Protein AF-A0AAN9VM14-F1 (afdb_monomer_lite)

Structure (mmCIF, N/CA/C/O backbone):
data_AF-A0AAN9VM14-F1
#
_entry.id   AF-A0AAN9VM14-F1
#
loop_
_atom_site.group_PDB
_atom_site.id
_atom_site.type_symbol
_atom_site.label_atom_id
_atom_site.label_alt_id
_atom_site.label_comp_id
_atom_site.label_asym_id
_atom_site.label_entity_id
_atom_site.label_seq_id
_atom_site.pdbx_PDB_ins_code
_atom_site.Cartn_x
_atom_site.Cartn_y
_atom_site.Cartn_z
_atom_site.occupancy
_atom_site.B_iso_or_equiv
_atom_site.auth_seq_id
_atom_site.auth_comp_id
_atom_site.auth_asym_id
_atom_site.auth_atom_id
_atom_site.pdbx_PDB_model_num
ATOM 1 N N . MET A 1 1 ? 1.020 39.398 3.234 1.00 42.22 1 MET A N 1
ATOM 2 C CA . MET A 1 1 ? 0.967 38.668 4.518 1.00 42.22 1 MET A CA 1
ATOM 3 C C . MET A 1 1 ? 0.083 37.438 4.324 1.00 42.22 1 MET A C 1
ATOM 5 O O . MET A 1 1 ? -1.131 37.557 4.380 1.00 42.22 1 MET A O 1
ATOM 9 N N . VAL A 1 2 ? 0.670 36.294 3.960 1.00 46.62 2 VAL A N 1
ATOM 10 C CA . VAL A 1 2 ? -0.053 35.024 3.758 1.00 46.62 2 VAL A CA 1
ATOM 11 C C . VAL A 1 2 ? 0.147 34.205 5.026 1.00 46.62 2 VAL A C 1
ATOM 13 O O . VAL A 1 2 ? 1.288 33.976 5.418 1.00 46.62 2 VAL A O 1
ATOM 16 N N . ARG A 1 3 ? -0.940 33.825 5.707 1.00 46.09 3 ARG A N 1
ATOM 17 C CA . ARG A 1 3 ? -0.868 32.966 6.896 1.00 46.09 3 ARG A CA 1
ATOM 18 C C . ARG A 1 3 ? -0.196 31.645 6.521 1.00 46.09 3 ARG A C 1
ATOM 20 O O . ARG A 1 3 ? -0.732 30.888 5.718 1.00 46.09 3 ARG A O 1
ATOM 27 N N . ALA A 1 4 ? 0.963 31.390 7.117 1.00 56.16 4 ALA A N 1
ATOM 28 C CA . ALA A 1 4 ? 1.766 30.188 6.932 1.00 56.16 4 ALA A CA 1
ATOM 29 C C . ALA A 1 4 ? 1.340 29.024 7.857 1.00 56.16 4 ALA A C 1
ATOM 31 O O . ALA A 1 4 ? 2.148 28.151 8.136 1.00 56.16 4 ALA A O 1
ATOM 32 N N . ASP A 1 5 ? 0.081 28.981 8.309 1.00 65.44 5 ASP A N 1
ATOM 33 C CA . ASP A 1 5 ? -0.443 27.937 9.215 1.00 65.44 5 ASP A CA 1
ATOM 34 C C . ASP A 1 5 ? -1.263 26.873 8.464 1.00 65.44 5 ASP A C 1
ATOM 36 O O . ASP A 1 5 ? -2.372 26.499 8.845 1.00 65.44 5 ASP A O 1
ATOM 40 N N . GLY A 1 6 ? -0.747 26.406 7.327 1.00 63.75 6 GLY A N 1
ATOM 41 C CA . GLY A 1 6 ? -1.307 25.250 6.626 1.00 63.75 6 GLY A CA 1
ATOM 42 C C . GLY A 1 6 ? -0.665 23.944 7.107 1.00 63.75 6 GLY A C 1
ATOM 43 O O . GLY A 1 6 ? 0.498 23.958 7.505 1.00 63.75 6 GLY A O 1
ATOM 44 N N . PRO A 1 7 ? -1.360 22.792 7.030 1.00 72.12 7 PRO A N 1
ATOM 45 C CA . PRO A 1 7 ? -0.724 21.507 7.299 1.00 72.12 7 PRO A CA 1
ATOM 46 C C . PRO A 1 7 ? 0.466 21.295 6.352 1.00 72.12 7 PRO A C 1
ATOM 48 O O . PRO A 1 7 ? 0.364 21.566 5.153 1.00 72.12 7 PRO A O 1
ATOM 51 N N . ALA A 1 8 ? 1.573 20.777 6.894 1.00 87.06 8 ALA A N 1
ATOM 52 C CA . ALA A 1 8 ? 2.818 20.539 6.159 1.00 87.06 8 ALA A CA 1
ATOM 53 C C . ALA A 1 8 ? 2.672 19.522 5.007 1.00 87.06 8 ALA A C 1
ATOM 55 O O . ALA A 1 8 ? 3.507 19.479 4.108 1.00 87.06 8 ALA A O 1
ATOM 56 N N . VAL A 1 9 ? 1.607 18.712 5.020 1.00 87.62 9 VAL A N 1
ATOM 57 C CA . VAL A 1 9 ? 1.299 17.699 4.003 1.00 87.62 9 VAL A CA 1
ATOM 58 C C . VAL A 1 9 ? -0.173 17.797 3.610 1.00 87.62 9 VAL A C 1
ATOM 60 O O . VAL A 1 9 ? -1.042 18.021 4.456 1.00 87.62 9 VAL A O 1
ATOM 63 N N . ARG A 1 10 ? -0.461 17.613 2.317 1.00 88.94 10 ARG A N 1
ATOM 64 C CA . ARG A 1 10 ? -1.818 17.586 1.755 1.00 88.94 10 ARG A CA 1
ATOM 65 C C . ARG A 1 10 ? -1.993 16.350 0.879 1.00 88.94 10 ARG A C 1
ATOM 67 O O . ARG A 1 10 ? -1.095 16.014 0.115 1.00 88.94 10 ARG A O 1
ATOM 74 N N . LEU A 1 11 ? -3.153 15.704 0.990 1.00 86.56 11 LEU A N 1
ATOM 75 C CA . LEU A 1 11 ? -3.572 14.664 0.052 1.00 86.56 11 LEU A CA 1
ATOM 76 C C . LEU A 1 11 ? -4.123 15.324 -1.213 1.00 86.56 11 LEU A C 1
ATOM 78 O O . LEU A 1 11 ? -4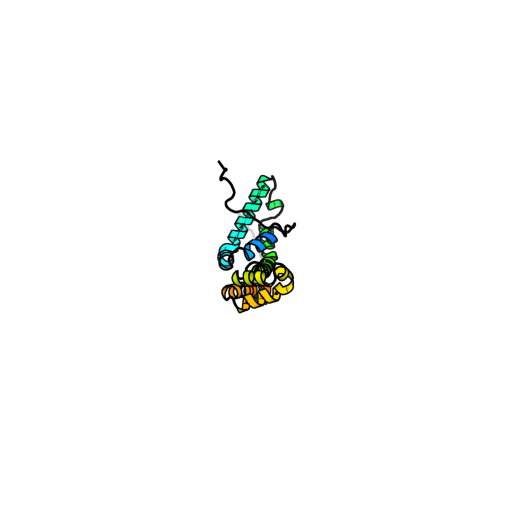.849 16.316 -1.131 1.00 86.56 11 LEU A O 1
ATOM 82 N N . LEU A 1 12 ? -3.755 14.772 -2.363 1.00 88.12 12 LEU A N 1
ATOM 83 C CA . LEU A 1 12 ? -4.180 15.209 -3.690 1.00 88.12 12 LEU A CA 1
ATOM 84 C C . LEU A 1 12 ? -4.791 14.014 -4.438 1.00 88.12 12 LEU A C 1
ATOM 86 O O . LEU A 1 12 ? -4.750 12.890 -3.944 1.00 88.12 12 LEU A O 1
ATOM 90 N N . ASP A 1 13 ? -5.334 14.266 -5.628 1.00 80.31 13 ASP A N 1
ATOM 91 C CA . ASP A 1 13 ? -5.837 13.239 -6.551 1.00 80.31 13 ASP A CA 1
ATOM 92 C C . ASP A 1 13 ? -6.978 12.363 -6.001 1.00 80.31 13 ASP A C 1
ATOM 94 O O . ASP A 1 13 ? -6.910 11.136 -5.958 1.00 80.31 13 ASP A O 1
ATOM 98 N N . PHE A 1 14 ? -8.107 13.006 -5.687 1.00 87.69 14 PHE A N 1
ATOM 99 C CA . PHE A 1 14 ? -9.379 12.365 -5.323 1.00 87.69 14 PHE A CA 1
ATOM 100 C C . PHE A 1 14 ? -10.122 11.794 -6.545 1.00 87.69 14 PHE A C 1
ATOM 102 O O . PHE A 1 14 ? -11.304 12.062 -6.745 1.00 87.69 14 PHE A O 1
ATOM 109 N N . GLN A 1 15 ? -9.435 11.028 -7.391 1.00 82.00 15 GLN A N 1
ATOM 110 C CA . GLN A 1 15 ? -10.026 10.425 -8.594 1.00 82.00 15 GLN A CA 1
ATOM 111 C C . GLN A 1 15 ? -10.739 9.089 -8.323 1.00 82.00 15 GLN A C 1
ATOM 113 O O . GLN A 1 15 ? -11.561 8.659 -9.125 1.00 82.00 15 GLN A O 1
ATOM 118 N N . THR A 1 16 ? -10.457 8.447 -7.184 1.00 83.56 16 THR A N 1
ATOM 119 C CA . THR A 1 16 ? -11.107 7.196 -6.750 1.00 83.56 16 THR A CA 1
ATOM 120 C C . THR A 1 16 ? -11.665 7.241 -5.314 1.00 83.56 16 THR A C 1
ATOM 122 O O . THR A 1 16 ? -11.470 6.277 -4.569 1.00 83.56 16 THR A O 1
ATOM 125 N N . PRO A 1 17 ? -12.328 8.327 -4.863 1.00 87.62 17 PRO A N 1
ATOM 126 C CA . PRO A 1 17 ? -12.953 8.353 -3.552 1.00 87.62 17 PRO A CA 1
ATOM 127 C C . PRO A 1 17 ? -14.137 7.390 -3.561 1.00 87.62 17 PRO A C 1
ATOM 129 O O . PRO A 1 17 ? -14.933 7.357 -4.500 1.00 87.62 17 PRO A O 1
ATOM 132 N N . ARG A 1 18 ? -14.255 6.598 -2.504 1.00 91.31 18 ARG A N 1
ATOM 133 C CA . ARG A 1 18 ? -15.379 5.688 -2.309 1.00 91.31 18 ARG A CA 1
ATOM 134 C C . ARG A 1 18 ? -15.609 5.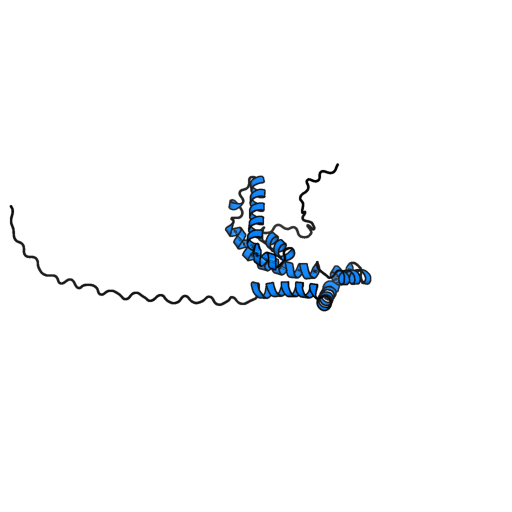467 -0.828 1.00 91.31 18 ARG A C 1
ATOM 136 O O . ARG A 1 18 ? -14.679 5.573 -0.037 1.00 91.31 18 ARG A O 1
ATOM 143 N N . TYR A 1 19 ? -16.835 5.114 -0.468 1.00 91.81 19 TYR A N 1
ATOM 144 C CA . TYR A 1 19 ? -17.097 4.561 0.852 1.00 91.81 19 TYR A CA 1
ATOM 145 C C . TYR A 1 19 ? -16.519 3.149 0.908 1.00 91.81 19 TYR A C 1
ATOM 147 O O . TYR A 1 19 ? -16.932 2.271 0.153 1.00 91.81 19 TYR A O 1
ATOM 155 N N . ALA A 1 20 ? -15.530 2.957 1.770 1.00 91.00 20 ALA A N 1
ATOM 156 C CA . ALA A 1 20 ? -14.869 1.684 1.999 1.00 91.00 20 ALA A CA 1
ATOM 157 C C . ALA A 1 20 ? -14.450 1.573 3.471 1.00 91.00 20 ALA A C 1
ATOM 159 O O . ALA A 1 20 ? -14.394 2.592 4.170 1.00 91.00 20 ALA A O 1
ATOM 160 N N . PRO A 1 21 ? -14.145 0.360 3.961 1.00 93.94 21 PRO A N 1
ATOM 161 C CA . PRO A 1 21 ? -13.578 0.201 5.291 1.00 93.94 21 PRO A CA 1
ATOM 162 C C . PRO A 1 21 ? -12.286 1.023 5.441 1.00 93.94 21 PRO A C 1
ATOM 164 O O . PRO A 1 21 ? -11.453 0.995 4.533 1.00 93.94 21 PRO A O 1
ATOM 167 N N . PRO A 1 22 ? -12.061 1.707 6.580 1.00 94.81 22 PRO A N 1
ATOM 168 C CA . PRO A 1 22 ? -10.853 2.513 6.803 1.00 94.81 22 PRO A CA 1
ATOM 169 C C . PRO A 1 22 ? -9.544 1.738 6.599 1.00 94.81 22 PRO A C 1
ATOM 171 O O . PRO A 1 22 ? -8.555 2.290 6.117 1.00 94.81 22 PRO A O 1
ATOM 174 N N . ALA A 1 23 ? -9.558 0.443 6.930 1.00 96.25 23 ALA A N 1
ATOM 175 C CA . ALA A 1 23 ? -8.446 -0.476 6.713 1.00 96.25 23 ALA A CA 1
ATOM 176 C C . ALA A 1 23 ? -8.043 -0.573 5.233 1.00 96.25 23 ALA A C 1
ATOM 178 O O . ALA A 1 23 ? -6.864 -0.605 4.903 1.00 96.25 23 ALA A O 1
ATOM 179 N N . GLN A 1 24 ? -9.009 -0.546 4.320 1.00 95.19 24 GLN A N 1
ATOM 180 C CA . GLN A 1 24 ? -8.729 -0.624 2.893 1.00 95.19 24 GLN A CA 1
ATOM 181 C C . GLN A 1 24 ? -7.902 0.575 2.408 1.00 95.19 24 GLN A C 1
ATOM 183 O O . GLN A 1 24 ? -6.942 0.411 1.654 1.00 95.19 24 GLN A O 1
ATOM 188 N N . ASP A 1 25 ? -8.262 1.781 2.851 1.00 93.19 25 ASP A N 1
ATOM 189 C CA . ASP A 1 25 ? -7.576 3.008 2.446 1.00 93.19 25 ASP A CA 1
ATOM 190 C C . ASP A 1 25 ? -6.193 3.121 3.087 1.00 93.19 25 ASP A C 1
ATOM 192 O O . ASP A 1 25 ? -5.239 3.516 2.413 1.00 93.19 25 ASP A O 1
ATOM 196 N N . VAL A 1 26 ? -6.055 2.754 4.368 1.00 95.12 26 VAL A N 1
ATOM 197 C CA . VAL A 1 26 ? -4.747 2.790 5.036 1.00 95.12 26 VAL A CA 1
ATOM 198 C C . VAL A 1 26 ? -3.801 1.739 4.460 1.00 95.12 26 VAL A C 1
ATOM 200 O O . VAL A 1 26 ? -2.653 2.076 4.190 1.00 95.12 26 VAL A O 1
ATOM 203 N N . GLU A 1 27 ? -4.259 0.513 4.182 1.00 95.62 27 GLU A N 1
ATOM 204 C CA . GLU A 1 27 ? -3.406 -0.517 3.574 1.00 95.62 27 GLU A CA 1
ATOM 205 C C . GLU A 1 27 ? -2.962 -0.117 2.168 1.00 95.62 27 GLU A C 1
ATOM 207 O O . GLU A 1 27 ? -1.792 -0.283 1.819 1.00 95.62 27 GLU A O 1
ATOM 212 N N . MET A 1 28 ? -3.864 0.467 1.375 1.00 92.31 28 MET A N 1
ATOM 213 C CA . MET A 1 28 ? -3.519 1.002 0.063 1.00 92.31 28 MET A CA 1
ATOM 214 C C . MET A 1 28 ? -2.478 2.120 0.184 1.00 92.31 28 MET A C 1
ATOM 216 O O . MET A 1 28 ? -1.427 2.021 -0.442 1.00 92.31 28 MET A O 1
ATOM 220 N N . LEU A 1 29 ? -2.718 3.131 1.030 1.00 91.88 29 LEU A N 1
ATOM 221 C CA . LEU A 1 29 ? -1.790 4.245 1.256 1.00 91.88 29 LEU A CA 1
ATOM 222 C C . LEU A 1 29 ? -0.406 3.751 1.684 1.00 91.88 29 LEU A C 1
ATOM 224 O O . LEU A 1 29 ? 0.612 4.186 1.143 1.00 91.88 29 LEU A O 1
ATOM 228 N N . LEU A 1 30 ? -0.368 2.858 2.669 1.00 94.06 30 LEU A N 1
ATOM 229 C CA . LEU A 1 30 ? 0.863 2.302 3.203 1.00 94.06 30 LEU A CA 1
ATOM 230 C C . LEU A 1 30 ? 1.627 1.552 2.112 1.00 94.06 30 LEU A C 1
ATOM 232 O O . LEU A 1 30 ? 2.786 1.873 1.866 1.00 94.06 30 LEU A O 1
ATOM 236 N N . CYS A 1 31 ? 0.981 0.637 1.392 1.00 92.44 31 CYS A N 1
ATOM 237 C CA . CYS A 1 31 ? 1.652 -0.166 0.371 1.00 92.44 31 CYS A CA 1
ATOM 238 C C . CYS A 1 31 ? 2.104 0.651 -0.854 1.00 92.44 31 CYS A C 1
ATOM 240 O O . CYS A 1 31 ? 3.102 0.296 -1.481 1.00 92.44 31 CYS A O 1
ATOM 242 N N . THR A 1 32 ? 1.408 1.737 -1.208 1.00 90.62 32 THR A N 1
ATOM 243 C CA . THR A 1 32 ? 1.750 2.557 -2.387 1.00 90.62 32 THR A CA 1
ATOM 244 C C . THR A 1 32 ? 2.744 3.677 -2.098 1.00 90.62 32 THR A C 1
ATOM 246 O O . THR A 1 32 ? 3.405 4.169 -3.011 1.00 90.62 32 THR A O 1
ATOM 249 N N . CYS A 1 33 ? 2.814 4.145 -0.850 1.00 87.88 33 CYS A N 1
ATOM 250 C CA . CYS A 1 33 ? 3.584 5.342 -0.503 1.00 87.88 33 CYS A CA 1
ATOM 251 C C . CYS A 1 33 ? 4.740 5.058 0.456 1.00 87.88 33 CYS A C 1
ATOM 253 O O . CYS A 1 33 ? 5.736 5.783 0.427 1.00 87.88 33 CYS A O 1
ATOM 255 N N . ALA A 1 34 ? 4.645 4.026 1.297 1.00 86.06 34 ALA A N 1
ATOM 256 C CA . ALA A 1 34 ? 5.744 3.633 2.167 1.00 86.06 34 ALA A CA 1
ATOM 257 C C . ALA A 1 34 ? 6.683 2.656 1.449 1.00 86.06 34 ALA A C 1
ATOM 259 O O . ALA A 1 34 ? 6.276 1.813 0.651 1.00 86.06 34 ALA A O 1
ATOM 260 N N . GLY A 1 35 ? 7.977 2.748 1.754 1.00 79.38 35 GLY A N 1
ATOM 261 C CA . GLY A 1 35 ? 8.918 1.716 1.337 1.00 79.38 35 GLY A CA 1
ATOM 262 C C . GLY A 1 35 ? 8.637 0.407 2.077 1.00 79.38 35 GLY A C 1
ATOM 263 O O . GLY A 1 35 ? 8.376 0.422 3.275 1.00 79.38 35 GLY A O 1
ATOM 264 N N . HIS A 1 36 ? 8.773 -0.729 1.394 1.00 82.06 36 HIS A N 1
ATOM 265 C CA . HIS A 1 36 ? 8.603 -2.063 1.992 1.00 82.06 36 HIS A CA 1
ATOM 266 C C . HIS A 1 36 ? 9.412 -2.274 3.279 1.00 82.06 36 HIS A C 1
ATOM 268 O O . HIS A 1 36 ? 8.900 -2.848 4.231 1.00 82.06 36 HIS A O 1
ATOM 274 N N . ALA A 1 37 ? 10.644 -1.753 3.340 1.00 85.50 37 ALA A N 1
ATOM 275 C CA . ALA A 1 37 ? 11.468 -1.805 4.550 1.00 85.50 37 ALA A CA 1
ATOM 276 C C . ALA A 1 37 ? 10.806 -1.076 5.733 1.00 85.50 37 ALA A C 1
ATOM 278 O O . ALA A 1 37 ? 10.752 -1.611 6.833 1.00 85.50 37 ALA A O 1
ATOM 279 N N . LEU A 1 38 ? 10.223 0.101 5.482 1.00 88.69 38 LEU A N 1
ATOM 280 C CA . LEU A 1 38 ? 9.498 0.860 6.499 1.00 88.69 38 LEU A CA 1
ATOM 281 C C . LEU A 1 38 ? 8.242 0.116 6.964 1.00 88.69 38 LEU A C 1
ATOM 283 O O . LEU A 1 38 ? 7.919 0.159 8.144 1.00 88.69 38 LEU A O 1
ATOM 287 N N .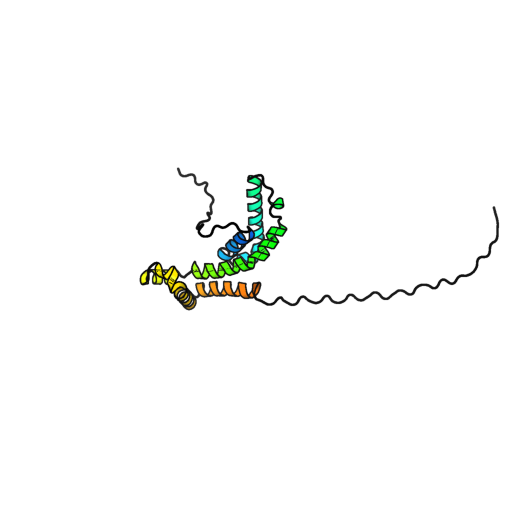 LEU A 1 39 ? 7.534 -0.572 6.064 1.00 90.44 39 LEU A N 1
ATOM 288 C CA . LEU A 1 39 ? 6.358 -1.363 6.438 1.00 90.44 39 LEU A CA 1
ATOM 289 C C . LEU A 1 39 ? 6.720 -2.608 7.243 1.00 90.44 39 LEU A C 1
ATOM 291 O O . LEU A 1 39 ? 5.988 -2.956 8.163 1.00 90.44 39 LEU A O 1
ATOM 295 N N . ALA A 1 40 ? 7.837 -3.257 6.919 1.00 89.56 40 ALA A N 1
ATOM 296 C CA . ALA A 1 40 ? 8.333 -4.394 7.684 1.00 89.56 40 ALA A CA 1
ATOM 297 C C . ALA A 1 40 ? 8.766 -3.983 9.099 1.00 89.56 40 ALA A C 1
ATOM 299 O O . ALA A 1 40 ? 8.519 -4.716 10.048 1.00 89.56 40 ALA A O 1
ATOM 300 N N . GLU A 1 41 ? 9.390 -2.812 9.239 1.00 94.62 41 GLU A N 1
ATOM 301 C CA . GLU A 1 41 ? 9.911 -2.330 10.520 1.00 94.62 41 GLU A CA 1
ATOM 302 C C . GLU A 1 41 ? 8.843 -1.634 11.378 1.00 94.62 41 GLU A C 1
ATOM 304 O O . GLU A 1 41 ? 8.821 -1.785 12.595 1.00 94.62 41 GLU A O 1
ATOM 309 N N . ARG A 1 42 ? 7.962 -0.843 10.755 1.00 95.94 42 ARG A N 1
ATOM 310 C CA . ARG A 1 42 ? 7.072 0.104 11.451 1.00 95.94 42 ARG A CA 1
ATOM 311 C C . ARG A 1 42 ? 5.618 0.037 10.998 1.00 95.94 42 ARG A C 1
ATOM 313 O O . ARG A 1 42 ? 4.842 0.941 11.303 1.00 95.94 42 ARG A O 1
ATOM 320 N N . GLY A 1 43 ? 5.225 -1.003 10.262 1.00 94.62 43 GLY A N 1
ATOM 321 C CA . GLY A 1 43 ? 3.869 -1.134 9.721 1.00 94.62 43 GLY A CA 1
ATOM 322 C C . GLY A 1 43 ? 2.784 -1.046 10.794 1.00 94.62 43 GLY A C 1
ATOM 323 O O . GLY A 1 43 ? 1.819 -0.299 10.631 1.00 94.62 43 GLY A O 1
ATOM 324 N N . ASP A 1 44 ? 2.969 -1.741 11.914 1.00 95.44 44 ASP A N 1
ATOM 325 C CA . ASP A 1 44 ? 1.998 -1.745 13.014 1.00 95.44 44 ASP A CA 1
ATOM 326 C C . ASP A 1 44 ? 1.900 -0.376 13.682 1.00 95.44 44 ASP A C 1
ATOM 328 O O . ASP A 1 44 ? 0.806 0.152 13.864 1.00 95.44 44 ASP A O 1
ATOM 332 N N . GLU A 1 45 ? 3.038 0.279 13.914 1.00 96.94 45 GLU A N 1
ATOM 333 C CA . GLU A 1 45 ? 3.064 1.634 14.459 1.00 96.94 45 GLU A CA 1
ATOM 334 C C . GLU A 1 45 ? 2.356 2.645 13.537 1.00 96.94 45 GLU A C 1
ATOM 336 O O . GLU A 1 45 ? 1.660 3.554 13.996 1.00 96.94 45 GLU A O 1
ATOM 341 N N . LEU A 1 46 ? 2.506 2.508 12.218 1.00 96.69 46 LEU A N 1
ATOM 342 C CA . LEU A 1 46 ? 1.824 3.375 11.256 1.00 96.69 46 LEU A CA 1
ATOM 343 C C . LEU A 1 46 ? 0.303 3.160 11.277 1.00 96.69 46 LEU A C 1
ATOM 345 O O . LEU A 1 46 ? -0.450 4.140 11.258 1.00 96.69 46 LEU A O 1
ATOM 349 N N . ARG A 1 47 ? -0.157 1.908 11.383 1.00 97.19 47 ARG A N 1
ATOM 350 C CA . ARG A 1 47 ? -1.582 1.574 11.564 1.00 97.19 47 ARG A CA 1
ATOM 351 C C . ARG A 1 47 ? -2.115 2.101 12.894 1.00 97.19 47 ARG A C 1
ATOM 353 O O . ARG A 1 47 ? -3.226 2.630 12.940 1.00 97.19 47 ARG A O 1
ATOM 360 N N . ASP A 1 48 ? -1.311 2.046 13.951 1.00 96.88 48 ASP A N 1
ATOM 361 C CA . ASP A 1 48 ? -1.653 2.594 15.264 1.00 96.88 48 ASP A CA 1
ATOM 362 C C . ASP A 1 48 ? -1.869 4.096 15.216 1.00 96.88 48 ASP A C 1
ATOM 364 O O . ASP A 1 48 ? -2.886 4.601 15.699 1.00 96.88 48 ASP A O 1
ATOM 368 N N . ARG A 1 49 ? -0.941 4.812 14.578 1.00 96.69 49 ARG A N 1
ATOM 369 C CA . ARG A 1 49 ? -1.034 6.261 14.380 1.00 96.69 49 ARG A CA 1
ATOM 370 C C . ARG A 1 49 ? -2.252 6.639 13.539 1.00 96.69 49 ARG A C 1
ATOM 372 O O . ARG A 1 49 ? -2.920 7.631 13.849 1.00 96.69 49 ARG A O 1
ATOM 379 N N . TYR A 1 50 ? -2.573 5.852 12.509 1.00 96.56 50 TYR A N 1
ATOM 380 C CA . TYR A 1 50 ? -3.790 6.046 11.719 1.00 96.56 50 TYR A CA 1
ATOM 381 C C . TYR A 1 50 ? -5.042 5.897 12.590 1.00 96.56 50 TYR A C 1
ATOM 383 O O . TYR A 1 50 ? -5.869 6.810 12.639 1.00 96.56 50 TYR A O 1
ATOM 391 N N . TYR A 1 51 ? -5.159 4.795 13.335 1.00 97.62 51 TYR A N 1
ATOM 392 C CA . TYR A 1 51 ? -6.319 4.546 14.188 1.00 97.62 51 TYR A CA 1
ATOM 393 C C . TYR A 1 51 ? -6.455 5.601 15.293 1.00 97.62 51 TYR A C 1
ATOM 395 O O . TYR A 1 51 ? -7.548 6.106 15.530 1.00 97.62 51 TYR A O 1
ATOM 403 N N . ALA A 1 52 ? -5.352 6.019 15.920 1.00 97.56 52 ALA A N 1
ATOM 404 C CA . ALA A 1 52 ? -5.356 7.115 16.888 1.00 97.56 52 ALA A CA 1
ATOM 405 C C . ALA A 1 52 ? -5.870 8.432 16.275 1.00 97.56 52 ALA A C 1
ATOM 407 O O . ALA A 1 52 ? -6.671 9.136 16.893 1.00 97.56 52 ALA A O 1
ATOM 408 N N . SER A 1 53 ? -5.475 8.735 15.036 1.00 96.25 53 SER A N 1
ATOM 409 C CA . SER A 1 53 ? -5.954 9.917 14.309 1.00 96.25 53 SER A CA 1
ATOM 410 C C . SER A 1 53 ? -7.443 9.824 13.966 1.00 96.25 53 SER A C 1
ATOM 412 O O . SER A 1 53 ? -8.165 10.816 14.084 1.00 96.25 53 SER A O 1
ATOM 414 N N . LEU A 1 54 ? -7.922 8.638 13.574 1.00 95.75 54 LEU A N 1
ATOM 415 C CA . LEU A 1 54 ? -9.342 8.375 13.334 1.00 95.75 54 LEU A CA 1
ATOM 416 C C . LEU A 1 54 ? -10.159 8.586 14.615 1.00 95.75 54 LEU A C 1
ATOM 418 O O . LEU A 1 54 ? -11.157 9.306 14.587 1.00 95.75 54 LEU A O 1
ATOM 422 N N . ARG A 1 55 ? -9.698 8.037 15.747 1.00 97.25 55 ARG A N 1
ATOM 423 C CA . ARG A 1 55 ? -10.325 8.241 17.062 1.00 97.25 55 ARG A CA 1
ATOM 424 C C . ARG A 1 55 ? -10.436 9.719 17.408 1.00 97.25 55 ARG A C 1
ATOM 426 O O . ARG A 1 55 ? -11.521 10.178 17.736 1.00 97.25 55 ARG A O 1
ATOM 433 N N . ALA A 1 56 ? -9.341 10.469 17.290 1.00 96.69 56 ALA A N 1
ATOM 434 C CA . ALA A 1 56 ? -9.327 11.894 17.606 1.00 96.69 56 ALA A CA 1
ATOM 435 C C . ALA A 1 56 ? -10.328 12.691 16.747 1.00 96.69 56 ALA A C 1
ATOM 437 O O . ALA A 1 56 ? -11.048 13.542 17.268 1.00 96.69 56 ALA A O 1
ATOM 438 N N . ARG A 1 57 ? -10.419 12.383 15.445 1.00 95.50 57 ARG A N 1
ATOM 439 C CA . ARG A 1 57 ? -11.376 13.024 14.528 1.00 95.50 57 ARG A CA 1
ATOM 440 C C . ARG A 1 57 ? -12.827 12.698 14.873 1.00 95.50 57 ARG A C 1
ATOM 442 O O . ARG A 1 57 ? -13.655 13.602 14.868 1.00 95.50 57 ARG A O 1
ATOM 449 N N . LEU A 1 58 ? -13.127 11.438 15.187 1.00 95.94 58 LEU A N 1
ATOM 450 C CA . LEU A 1 58 ? -14.473 11.013 15.581 1.00 95.94 58 LEU A CA 1
ATOM 451 C C . LEU A 1 58 ? -14.887 11.638 16.918 1.00 95.94 58 LEU A C 1
ATOM 453 O O . LEU A 1 58 ? -15.983 12.187 17.012 1.00 95.94 58 LEU A O 1
ATOM 457 N N . SER A 1 59 ? -13.988 11.666 17.905 1.00 96.00 59 SER A N 1
ATOM 458 C CA . SER A 1 59 ? -14.236 12.322 19.193 1.00 96.00 59 SER A CA 1
ATOM 459 C C . SER A 1 59 ? -14.517 13.817 19.038 1.00 96.00 59 SER A C 1
ATOM 461 O O . SER A 1 59 ? -15.424 14.334 19.684 1.00 96.00 59 SER A O 1
ATOM 463 N N . GLY A 1 60 ? -13.799 14.509 18.145 1.00 95.50 60 GLY A N 1
ATOM 464 C CA . GLY A 1 60 ? -14.066 15.916 17.823 1.00 95.50 60 GLY A CA 1
ATOM 465 C C . GLY A 1 60 ? -15.454 16.164 17.216 1.00 95.50 60 GLY A C 1
ATOM 466 O O . GLY A 1 60 ? -15.971 17.271 17.315 1.00 95.50 60 GLY A O 1
ATOM 467 N N . ALA A 1 61 ? -16.074 15.132 16.638 1.00 95.56 61 ALA A N 1
ATOM 468 C CA . ALA A 1 61 ? -17.448 15.147 16.137 1.00 95.56 61 ALA A CA 1
ATOM 469 C C . ALA A 1 61 ? -18.474 14.588 17.148 1.00 95.56 61 ALA A C 1
ATOM 471 O O . ALA A 1 61 ? -19.628 14.370 16.789 1.00 95.56 61 ALA A O 1
ATOM 472 N N . GLY A 1 62 ? -18.070 14.321 18.397 1.00 96.62 62 GLY A N 1
ATOM 473 C CA . GLY A 1 62 ? -18.936 13.747 19.434 1.00 96.62 62 GLY A CA 1
ATOM 474 C C . GLY A 1 62 ? -19.191 12.241 19.295 1.00 96.62 62 GLY A C 1
ATOM 475 O O . GLY A 1 62 ? -20.069 11.705 19.967 1.00 96.62 62 GLY A O 1
ATOM 476 N N . LEU A 1 63 ? -18.437 11.540 18.443 1.00 97.19 63 LEU A N 1
ATOM 477 C CA . LEU A 1 63 ? -18.576 10.103 18.203 1.00 97.19 63 LEU A CA 1
ATOM 478 C C . LEU A 1 63 ? -17.517 9.305 18.969 1.00 97.19 63 LEU A C 1
ATOM 480 O O . LEU A 1 63 ? -16.359 9.707 19.070 1.00 97.19 63 LEU A O 1
ATOM 484 N N . ARG A 1 64 ? -17.893 8.120 19.461 1.00 96.06 64 ARG A N 1
ATOM 485 C CA . ARG A 1 64 ? -16.958 7.175 20.087 1.00 96.06 64 ARG A CA 1
ATOM 486 C C . ARG A 1 64 ? -16.489 6.151 19.065 1.00 96.06 64 ARG A C 1
ATOM 488 O O . ARG A 1 64 ? -17.247 5.264 18.684 1.00 96.06 64 ARG A O 1
ATOM 495 N N . ALA A 1 65 ? -15.233 6.256 18.649 1.00 93.44 65 ALA A N 1
ATOM 496 C CA . ALA A 1 65 ? -14.645 5.358 17.661 1.00 93.44 65 ALA A CA 1
ATOM 497 C C . ALA A 1 65 ? -14.751 3.881 18.056 1.00 93.44 65 ALA A C 1
ATOM 499 O O . ALA A 1 65 ? -15.094 3.060 17.222 1.00 93.44 65 ALA A O 1
ATOM 500 N N . GLU A 1 66 ? -14.551 3.545 19.330 1.00 94.94 66 GLU A N 1
ATOM 501 C CA . GLU A 1 66 ? -14.602 2.168 19.833 1.00 94.94 66 GLU A CA 1
ATOM 502 C C . GLU A 1 66 ? -15.994 1.547 19.736 1.00 94.94 66 GLU A C 1
ATOM 504 O O . GLU A 1 66 ? -16.103 0.329 19.685 1.00 94.94 66 GLU A O 1
ATOM 509 N N . ALA A 1 67 ? -17.049 2.365 19.710 1.00 96.38 67 ALA A N 1
ATOM 510 C CA . ALA A 1 67 ? -18.411 1.881 19.508 1.00 96.38 67 ALA A CA 1
ATOM 511 C C . ALA A 1 67 ? -18.713 1.603 18.025 1.00 96.38 67 ALA A C 1
ATOM 513 O O . ALA A 1 67 ? -19.595 0.807 17.724 1.00 96.38 67 ALA A O 1
ATOM 514 N N . LEU A 1 68 ? -17.999 2.261 17.104 1.00 94.94 68 LEU A N 1
ATOM 515 C CA . LEU A 1 68 ? -18.212 2.156 15.656 1.00 94.94 68 LEU A CA 1
ATOM 516 C C . LEU A 1 68 ? -17.262 1.150 14.997 1.00 94.94 68 LEU A C 1
ATOM 518 O O . LEU A 1 68 ? -17.651 0.404 14.106 1.00 94.94 68 LEU A O 1
ATOM 522 N N . LEU A 1 69 ? -16.002 1.162 15.419 1.00 95.62 69 LEU A N 1
ATOM 523 C CA . LEU A 1 69 ? -14.925 0.340 14.899 1.00 95.62 69 LEU A CA 1
ATOM 524 C C . LEU A 1 69 ? -13.935 0.067 16.038 1.00 95.62 69 LEU A C 1
ATOM 526 O O . LEU A 1 69 ? -12.987 0.832 16.207 1.00 95.62 69 LEU A O 1
ATOM 530 N N . PRO A 1 70 ? -14.149 -0.991 16.841 1.00 97.00 70 PRO A N 1
ATOM 531 C CA . PRO A 1 70 ? -13.226 -1.385 17.899 1.00 97.00 70 PRO A CA 1
ATOM 532 C C . PRO A 1 70 ? -11.798 -1.586 17.386 1.00 97.00 70 PRO A C 1
ATOM 534 O O . PRO A 1 70 ? -11.573 -1.958 16.233 1.00 97.00 70 PRO A O 1
ATOM 537 N N . ARG A 1 71 ? -10.816 -1.409 18.273 1.00 96.38 71 ARG A N 1
ATOM 538 C CA . ARG A 1 71 ? -9.396 -1.474 17.905 1.00 96.38 71 ARG A CA 1
ATOM 539 C C . ARG A 1 71 ? -8.993 -2.820 17.299 1.00 96.38 71 ARG A C 1
ATOM 541 O O . ARG A 1 71 ? -8.233 -2.854 16.333 1.00 96.38 71 ARG A O 1
ATOM 548 N N . GLU A 1 72 ? -9.496 -3.906 17.867 1.00 96.75 72 GLU A N 1
ATOM 549 C CA . GLU A 1 72 ? -9.236 -5.264 17.385 1.00 96.75 72 GLU A CA 1
ATOM 550 C C . GLU A 1 72 ? -9.904 -5.513 16.032 1.00 96.75 72 GLU A C 1
ATOM 552 O O . GLU A 1 72 ? -9.269 -6.057 15.134 1.00 96.75 72 GLU A O 1
ATOM 557 N N . ALA A 1 73 ? -11.133 -5.022 15.840 1.00 97.31 73 ALA A N 1
ATOM 558 C CA . ALA A 1 73 ? -11.828 -5.097 14.558 1.00 97.31 73 ALA A CA 1
ATOM 559 C C . ALA A 1 73 ? -11.089 -4.310 13.463 1.00 97.31 73 ALA A C 1
ATOM 561 O O . ALA A 1 73 ? -10.963 -4.788 12.338 1.00 97.31 73 ALA A O 1
ATOM 562 N N . PHE A 1 74 ? -10.535 -3.136 13.789 1.00 97.62 74 PHE A N 1
ATOM 563 C CA . PHE A 1 74 ? -9.668 -2.401 12.868 1.00 97.62 74 PHE A CA 1
ATOM 564 C C . PHE A 1 74 ? -8.408 -3.198 12.512 1.00 97.62 74 PHE A C 1
ATOM 566 O O . PHE A 1 74 ? -8.081 -3.312 11.336 1.00 97.62 74 PHE A O 1
ATOM 573 N N . ALA A 1 75 ? -7.721 -3.779 13.501 1.00 97.06 75 ALA A N 1
ATOM 574 C CA . ALA A 1 75 ? -6.518 -4.575 13.258 1.00 97.06 75 ALA A CA 1
ATOM 575 C C . ALA A 1 75 ? -6.808 -5.817 12.396 1.00 97.06 75 ALA A C 1
ATOM 577 O O . ALA A 1 75 ? -6.069 -6.089 11.449 1.00 97.06 75 ALA A O 1
ATOM 578 N N . ALA A 1 76 ? -7.910 -6.518 12.673 1.00 97.38 76 ALA A N 1
ATOM 579 C CA . ALA A 1 76 ? -8.378 -7.640 11.864 1.00 97.38 76 ALA A CA 1
ATOM 580 C C . ALA A 1 76 ? -8.686 -7.201 10.425 1.00 97.38 76 ALA A C 1
ATOM 582 O O . ALA A 1 76 ? -8.246 -7.845 9.476 1.00 97.38 76 ALA A O 1
ATOM 583 N N . SER A 1 77 ? -9.352 -6.057 10.256 1.00 97.56 77 SER A N 1
ATOM 584 C CA . SER A 1 77 ? -9.637 -5.498 8.935 1.00 97.56 77 SER A CA 1
ATOM 585 C C . SER A 1 77 ? -8.355 -5.095 8.190 1.00 97.56 77 SER A C 1
ATOM 587 O O . SER A 1 77 ? -8.242 -5.334 6.992 1.00 97.56 77 SER A O 1
ATOM 589 N N . CYS A 1 78 ? -7.337 -4.557 8.871 1.00 97.56 78 CYS A N 1
ATOM 590 C CA . CYS A 1 78 ? -6.033 -4.300 8.246 1.00 97.56 78 CYS A CA 1
ATOM 591 C C . CYS A 1 78 ? -5.377 -5.591 7.744 1.00 97.56 78 CYS A C 1
ATOM 593 O O . CYS A 1 78 ? -4.839 -5.603 6.640 1.00 97.56 78 CYS A O 1
ATOM 595 N N . ALA A 1 79 ? -5.445 -6.682 8.512 1.00 95.56 79 ALA A N 1
ATOM 596 C CA . ALA A 1 79 ? -4.934 -7.979 8.070 1.00 95.56 79 ALA A CA 1
ATOM 597 C C . ALA A 1 79 ? -5.697 -8.505 6.840 1.00 95.56 79 ALA A C 1
ATOM 599 O O . ALA A 1 79 ? -5.071 -8.966 5.887 1.00 95.56 79 ALA A O 1
ATOM 600 N N . GLU A 1 80 ? -7.025 -8.365 6.831 1.00 96.25 80 GLU A N 1
ATOM 601 C CA . GLU A 1 80 ? -7.893 -8.741 5.708 1.00 96.25 80 GLU A CA 1
ATOM 602 C C . GLU A 1 80 ? -7.575 -7.950 4.428 1.00 96.25 80 GLU A C 1
ATOM 604 O O . GLU A 1 80 ? -7.510 -8.524 3.341 1.00 96.25 80 GLU A O 1
ATOM 609 N N . TYR A 1 81 ? -7.329 -6.641 4.541 1.00 96.38 81 TYR A N 1
ATOM 610 C CA . TYR A 1 81 ? -7.079 -5.764 3.392 1.00 96.38 81 TYR A CA 1
ATOM 611 C C . TYR A 1 81 ? -5.604 -5.637 2.988 1.00 96.38 81 TYR A C 1
ATOM 613 O O . TYR A 1 81 ? -5.310 -5.073 1.928 1.00 96.38 81 TYR A O 1
ATOM 621 N N . ALA A 1 82 ? -4.666 -6.188 3.759 1.00 94.44 82 ALA A N 1
ATOM 622 C CA . ALA A 1 82 ? -3.242 -6.132 3.435 1.00 94.44 82 ALA A CA 1
ATOM 623 C C . ALA A 1 82 ? -2.896 -6.722 2.044 1.00 94.44 82 ALA A C 1
ATOM 625 O O . ALA A 1 82 ? -2.098 -6.102 1.330 1.00 94.44 82 ALA A O 1
ATOM 626 N N . PRO A 1 83 ? -3.489 -7.853 1.595 1.00 94.94 83 PRO A N 1
ATOM 627 C CA . PRO A 1 83 ? -3.275 -8.368 0.239 1.00 94.94 83 PRO A CA 1
ATOM 628 C C . PRO A 1 83 ? -3.738 -7.384 -0.842 1.00 94.94 83 PRO A C 1
ATOM 630 O O . PRO A 1 83 ? -3.045 -7.171 -1.839 1.00 94.94 83 PRO A O 1
ATOM 633 N N . LEU A 1 84 ? -4.880 -6.719 -0.628 1.00 93.81 84 LEU A N 1
ATOM 634 C CA . LEU A 1 84 ? -5.389 -5.714 -1.562 1.00 93.81 84 LEU A CA 1
ATOM 635 C C . LEU A 1 84 ? -4.443 -4.512 -1.656 1.00 93.81 84 LEU A C 1
ATOM 637 O O . LEU A 1 84 ? -4.200 -4.022 -2.757 1.00 93.81 84 LEU A O 1
ATOM 641 N N . GLY A 1 85 ? -3.872 -4.066 -0.532 1.00 94.50 85 GLY A N 1
ATOM 642 C CA . GLY A 1 85 ? -2.857 -3.011 -0.515 1.00 94.50 85 GLY A CA 1
ATOM 643 C C . GLY A 1 85 ? -1.625 -3.372 -1.350 1.00 94.50 85 GLY A C 1
ATOM 644 O O . GLY A 1 85 ? -1.191 -2.580 -2.190 1.00 94.50 85 GLY A O 1
ATOM 645 N N . ARG A 1 86 ? -1.096 -4.595 -1.194 1.00 94.38 86 ARG A N 1
ATOM 646 C CA . ARG A 1 86 ? 0.043 -5.092 -1.991 1.00 94.38 86 ARG A CA 1
ATOM 647 C C . ARG A 1 86 ? -0.283 -5.189 -3.479 1.00 94.38 86 ARG A C 1
ATOM 649 O O . ARG A 1 86 ? 0.517 -4.757 -4.311 1.00 94.38 86 ARG A O 1
ATOM 656 N N . LEU A 1 87 ? -1.467 -5.695 -3.823 1.00 94.75 87 LEU A N 1
ATOM 657 C CA . LEU A 1 87 ? -1.929 -5.755 -5.209 1.00 94.75 87 LEU A CA 1
ATOM 658 C C . LEU A 1 87 ? -2.059 -4.352 -5.817 1.00 94.75 87 LEU A C 1
ATOM 660 O O . LEU A 1 87 ? -1.585 -4.108 -6.929 1.00 94.75 87 LEU A O 1
ATOM 664 N N . ALA A 1 88 ? -2.650 -3.413 -5.075 1.00 92.94 88 ALA A N 1
ATOM 665 C CA . ALA A 1 88 ? -2.771 -2.022 -5.488 1.00 92.94 88 ALA A CA 1
ATOM 666 C C . ALA A 1 88 ? -1.395 -1.382 -5.716 1.00 92.94 88 ALA A C 1
ATOM 668 O O . ALA A 1 88 ? -1.202 -0.707 -6.724 1.00 92.94 88 ALA A O 1
ATOM 669 N N . ALA A 1 89 ? -0.417 -1.641 -4.844 1.00 93.12 89 ALA A N 1
ATOM 670 C CA . ALA A 1 89 ? 0.956 -1.180 -5.028 1.00 93.12 89 ALA A CA 1
ATOM 671 C C . ALA A 1 89 ? 1.571 -1.700 -6.333 1.00 93.12 89 ALA A C 1
ATOM 673 O O . ALA A 1 89 ? 2.081 -0.899 -7.115 1.00 93.12 89 ALA A O 1
ATOM 674 N N . ALA A 1 90 ? 1.450 -2.998 -6.630 1.00 93.50 90 ALA A N 1
ATOM 675 C CA . ALA A 1 90 ? 1.960 -3.563 -7.881 1.00 93.50 90 ALA A CA 1
ATOM 676 C C . ALA A 1 90 ? 1.347 -2.882 -9.120 1.00 93.50 90 ALA A C 1
ATOM 678 O O . ALA A 1 90 ? 2.068 -2.528 -10.056 1.00 93.50 90 ALA A O 1
ATOM 679 N N . VAL A 1 91 ? 0.033 -2.631 -9.103 1.00 91.00 91 VAL A N 1
ATOM 680 C CA . VAL A 1 91 ? -0.689 -1.963 -10.199 1.00 91.00 91 VAL A CA 1
ATOM 681 C C . VAL A 1 91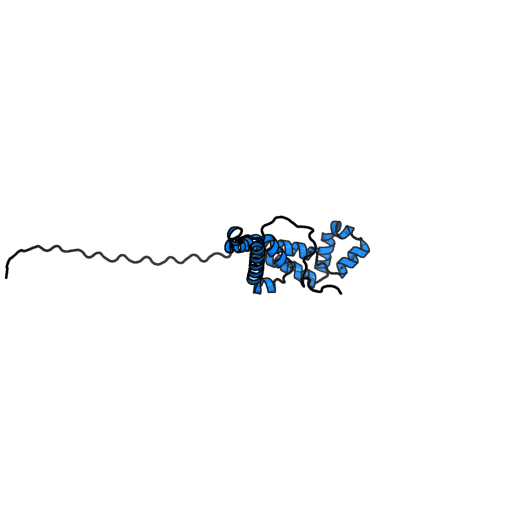 ? -0.336 -0.477 -10.298 1.00 91.00 91 VAL A C 1
ATOM 683 O O . VAL A 1 91 ? -0.125 0.049 -11.394 1.00 91.00 91 VAL A O 1
ATOM 686 N N . PHE A 1 92 ? -0.281 0.244 -9.182 1.00 91.25 92 PHE A N 1
ATOM 687 C CA . PHE A 1 92 ? -0.021 1.679 -9.198 1.00 91.25 92 PHE A CA 1
ATOM 688 C C . PHE A 1 92 ? 1.443 1.995 -9.451 1.00 91.25 92 PHE A C 1
ATOM 690 O O . PHE A 1 92 ? 1.723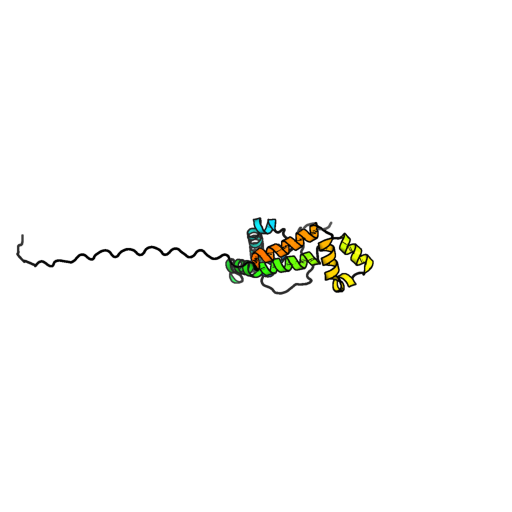 2.931 -10.189 1.00 91.25 92 PHE A O 1
ATOM 697 N N . HIS A 1 93 ? 2.390 1.220 -8.934 1.00 92.56 93 HIS A N 1
ATOM 698 C CA . HIS A 1 93 ? 3.801 1.431 -9.237 1.00 92.56 93 HIS A CA 1
ATOM 699 C C . HIS A 1 93 ? 4.112 1.157 -10.709 1.00 92.56 93 HIS A C 1
ATOM 701 O O . HIS A 1 93 ? 4.842 1.942 -11.319 1.00 92.56 93 HIS A O 1
ATOM 707 N N . SER A 1 94 ? 3.523 0.114 -11.312 1.00 90.56 94 SER A N 1
ATOM 708 C CA . SER A 1 94 ? 3.723 -0.178 -12.739 1.00 90.56 94 SER A CA 1
ATOM 709 C C . SER A 1 94 ? 3.170 0.921 -13.640 1.00 90.56 94 SER A C 1
ATOM 711 O O . SER A 1 94 ? 3.692 1.158 -14.728 1.00 90.56 94 SER A O 1
ATOM 713 N N . ASN A 1 95 ? 2.127 1.615 -13.187 1.00 85.75 95 ASN A N 1
ATOM 714 C CA . ASN A 1 95 ? 1.478 2.667 -13.949 1.00 85.75 95 ASN A CA 1
ATOM 715 C C . ASN A 1 95 ? 2.064 4.060 -13.663 1.00 85.75 95 ASN A C 1
ATOM 717 O O . ASN A 1 95 ? 2.423 4.809 -14.574 1.00 85.75 95 ASN A O 1
ATOM 721 N N . ASN A 1 96 ? 2.161 4.441 -12.404 1.00 87.31 96 ASN A N 1
ATOM 722 C CA . ASN A 1 96 ? 2.374 5.830 -12.012 1.00 87.31 96 ASN A CA 1
ATOM 723 C C . ASN A 1 96 ? 3.858 6.169 -11.867 1.00 87.31 96 ASN A C 1
ATOM 725 O O . ASN A 1 96 ? 4.227 7.334 -11.974 1.00 87.31 96 ASN A O 1
ATOM 729 N N . LEU A 1 97 ? 4.718 5.163 -11.676 1.00 90.19 97 LEU A N 1
ATOM 730 C CA . LEU A 1 97 ? 6.149 5.350 -11.426 1.00 90.19 97 LEU A CA 1
ATOM 731 C C . LEU A 1 97 ? 7.022 4.908 -12.605 1.00 90.19 97 LEU A C 1
ATOM 733 O O . LEU A 1 97 ? 8.129 4.405 -12.412 1.00 90.19 97 LEU A O 1
ATOM 737 N N . LEU A 1 98 ? 6.530 5.104 -13.831 1.00 91.94 98 LEU A N 1
ATOM 738 C CA . LEU A 1 98 ? 7.325 4.889 -15.038 1.00 91.94 98 LEU A CA 1
ATOM 739 C C . LEU A 1 98 ? 8.571 5.793 -15.059 1.00 91.94 98 LEU A C 1
ATOM 741 O O . LEU A 1 98 ? 8.489 6.957 -14.653 1.00 91.94 98 LEU A O 1
ATOM 745 N N . PRO A 1 99 ? 9.704 5.315 -15.607 1.00 93.62 99 PRO A N 1
ATOM 746 C CA . PRO A 1 99 ? 10.886 6.144 -15.805 1.00 93.62 99 PRO A CA 1
ATOM 747 C C . PRO A 1 99 ? 10.555 7.400 -16.614 1.00 93.62 99 PRO A C 1
ATOM 749 O O . PRO A 1 99 ? 9.918 7.322 -17.670 1.00 93.62 99 PRO A O 1
ATOM 752 N N . GLN A 1 100 ? 11.028 8.566 -16.159 1.00 90.62 100 GLN A N 1
ATOM 753 C CA . GLN A 1 100 ? 10.728 9.839 -16.826 1.00 90.62 100 GLN A CA 1
ATOM 754 C C . GLN A 1 100 ? 11.178 9.848 -18.291 1.00 90.62 100 GLN A C 1
ATOM 756 O O . GLN A 1 100 ? 10.472 10.389 -19.139 1.00 90.62 100 GLN A O 1
ATOM 761 N N . ALA A 1 101 ? 12.322 9.231 -18.602 1.00 89.25 101 ALA A N 1
ATOM 762 C CA . ALA A 1 101 ? 12.819 9.114 -19.971 1.00 89.25 101 ALA A CA 1
ATOM 763 C C . ALA A 1 101 ? 11.844 8.330 -20.867 1.00 89.25 101 ALA A C 1
ATOM 765 O O . ALA A 1 101 ? 11.468 8.813 -21.935 1.00 89.25 101 ALA A O 1
ATOM 766 N N . ALA A 1 102 ? 11.365 7.173 -20.398 1.00 87.38 102 ALA A N 1
ATOM 767 C CA . ALA A 1 102 ? 10.396 6.354 -21.123 1.00 87.38 102 ALA A CA 1
ATOM 768 C C . ALA A 1 102 ? 9.062 7.093 -21.316 1.00 87.38 102 ALA A C 1
ATOM 770 O O . ALA A 1 102 ? 8.501 7.096 -22.415 1.00 87.38 102 ALA A O 1
ATOM 771 N N . LEU A 1 103 ? 8.578 7.781 -20.275 1.00 86.81 103 LEU A N 1
ATOM 772 C CA . LEU A 1 103 ? 7.350 8.570 -20.347 1.00 86.81 103 LEU A CA 1
ATOM 773 C C . LEU A 1 103 ? 7.478 9.735 -21.340 1.00 86.81 103 LEU A C 1
ATOM 775 O O . LEU A 1 103 ? 6.604 9.911 -22.187 1.00 86.81 103 LEU A O 1
ATOM 779 N N . ARG A 1 104 ? 8.573 10.504 -21.283 1.00 88.00 104 ARG A N 1
ATOM 780 C CA . ARG A 1 104 ? 8.830 11.628 -22.199 1.00 88.00 104 ARG A CA 1
ATOM 781 C C . ARG A 1 104 ? 8.937 11.166 -23.648 1.00 88.00 104 ARG A C 1
ATOM 783 O O . ARG A 1 104 ? 8.284 11.748 -24.508 1.00 88.00 104 ARG A O 1
ATOM 790 N N . ALA A 1 105 ? 9.690 10.098 -23.911 1.00 83.56 105 ALA A N 1
ATOM 791 C CA . ALA A 1 105 ? 9.811 9.527 -25.251 1.00 83.56 105 ALA A CA 1
ATOM 792 C C . ALA A 1 105 ? 8.450 9.058 -25.792 1.00 83.56 105 ALA A C 1
ATOM 794 O O . ALA A 1 105 ? 8.115 9.297 -26.953 1.00 83.56 105 ALA A O 1
ATOM 795 N N . SER A 1 106 ? 7.634 8.435 -24.937 1.00 80.38 106 SER A N 1
ATOM 796 C CA . SER A 1 106 ? 6.284 8.004 -25.297 1.00 80.38 106 SER A CA 1
ATOM 797 C C . SER A 1 106 ? 5.359 9.180 -25.616 1.00 80.38 106 SER A C 1
ATOM 799 O O . SER A 1 106 ? 4.628 9.126 -26.605 1.00 80.38 106 SER A O 1
ATOM 801 N N . LEU A 1 107 ? 5.385 10.235 -24.795 1.00 83.88 107 LEU A N 1
ATOM 802 C CA . LEU A 1 107 ? 4.576 11.438 -25.001 1.00 83.88 107 LEU A CA 1
ATOM 803 C C . LEU A 1 107 ? 4.987 12.184 -26.274 1.00 83.88 107 LEU A C 1
ATOM 805 O O . LEU A 1 107 ? 4.112 12.609 -27.022 1.00 83.88 107 LEU A O 1
ATOM 809 N N . ALA A 1 108 ? 6.289 12.293 -26.547 1.00 84.12 108 ALA A N 1
ATOM 810 C CA . ALA A 1 108 ? 6.805 12.948 -27.747 1.00 84.12 108 ALA A CA 1
ATOM 811 C C . ALA A 1 108 ? 6.373 12.231 -29.036 1.00 84.12 108 ALA A C 1
ATOM 813 O O . ALA A 1 108 ? 6.040 12.882 -30.020 1.00 84.12 108 ALA A O 1
ATOM 814 N N . ARG A 1 109 ? 6.345 10.891 -29.029 1.00 78.38 109 ARG A N 1
ATOM 815 C CA . ARG A 1 109 ? 6.003 10.098 -30.219 1.00 78.38 109 ARG A CA 1
ATOM 816 C C . ARG A 1 109 ? 4.495 9.966 -30.455 1.00 78.38 109 ARG A C 1
ATOM 818 O O . ARG A 1 109 ? 4.070 9.911 -31.602 1.00 78.38 109 ARG A O 1
ATOM 825 N N . HIS A 1 110 ? 3.688 9.890 -29.395 1.00 74.44 110 HIS A N 1
ATOM 826 C CA . HIS A 1 110 ? 2.284 9.459 -29.508 1.00 74.44 110 HIS A CA 1
ATOM 827 C C . HIS A 1 110 ? 1.268 10.357 -28.778 1.00 74.44 110 HIS A C 1
ATOM 829 O O . HIS A 1 110 ? 0.066 10.067 -28.774 1.00 74.44 110 HIS A O 1
ATOM 835 N N . GLY A 1 111 ? 1.716 11.428 -28.118 1.00 75.38 111 GLY A N 1
ATOM 836 C CA . GLY A 1 111 ? 0.866 12.263 -27.270 1.00 75.38 111 GLY A CA 1
ATOM 837 C C . GLY A 1 111 ? 0.234 11.488 -26.102 1.00 75.38 111 GLY A C 1
ATOM 838 O O . GLY A 1 111 ? 0.728 10.449 -25.663 1.00 75.38 111 GLY A O 1
ATOM 839 N N . ARG A 1 112 ? -0.901 11.979 -25.581 1.00 74.81 112 ARG A N 1
ATOM 840 C CA . ARG A 1 112 ? -1.589 11.380 -24.412 1.00 74.81 112 ARG A CA 1
ATOM 841 C C . ARG A 1 112 ? -2.307 10.055 -24.716 1.00 74.81 112 ARG A C 1
ATOM 843 O O . ARG A 1 112 ? -2.671 9.348 -23.782 1.00 74.81 112 ARG A O 1
ATOM 850 N N . ARG A 1 113 ? -2.483 9.682 -25.993 1.00 67.62 113 ARG A N 1
ATOM 851 C CA . ARG A 1 113 ? -3.204 8.458 -26.417 1.00 67.62 113 ARG A CA 1
ATOM 852 C C . ARG A 1 113 ? -2.542 7.167 -25.904 1.00 67.62 113 ARG A C 1
ATOM 854 O O . ARG A 1 113 ? -3.232 6.196 -25.597 1.00 67.62 113 ARG A O 1
ATOM 861 N N . HIS A 1 114 ? -1.220 7.183 -25.731 1.00 66.00 114 HIS A N 1
ATOM 862 C CA . HIS A 1 114 ? -0.426 6.041 -25.260 1.00 66.00 114 HIS A CA 1
ATOM 863 C C . HIS A 1 114 ? -0.544 5.784 -23.743 1.00 66.00 114 HIS A C 1
ATOM 865 O O . HIS A 1 114 ? -0.134 4.728 -23.263 1.00 66.00 114 HIS A O 1
ATOM 871 N N . LEU A 1 115 ? -1.132 6.713 -22.972 1.00 63.47 115 LEU A N 1
ATOM 872 C CA . LEU A 1 115 ? -1.474 6.461 -21.565 1.00 63.47 115 LEU A CA 1
ATOM 873 C C . LEU A 1 115 ? -2.571 5.393 -21.425 1.00 63.47 115 LEU A C 1
ATOM 875 O O . LEU A 1 115 ? -2.694 4.805 -20.356 1.00 63.47 115 LEU A O 1
ATOM 879 N N . VAL A 1 116 ? -3.322 5.126 -22.502 1.00 65.12 116 VAL A N 1
ATOM 880 C CA . VAL A 1 116 ? -4.460 4.198 -22.498 1.00 65.12 116 VAL A CA 1
ATOM 881 C C . VAL A 1 116 ? -4.274 3.045 -23.491 1.00 65.12 116 VAL A C 1
ATOM 883 O O . VAL A 1 116 ? -4.465 1.900 -23.103 1.00 65.12 116 VAL A O 1
ATOM 886 N N . ARG A 1 117 ? -3.874 3.294 -24.751 1.00 68.56 117 ARG A N 1
ATOM 887 C CA . ARG A 1 117 ? -3.853 2.230 -25.785 1.00 68.56 117 ARG A CA 1
ATOM 888 C C . ARG A 1 117 ? -2.632 1.312 -25.763 1.00 68.56 117 ARG A C 1
ATOM 890 O O . ARG A 1 117 ? -2.783 0.103 -25.842 1.00 68.56 117 ARG A O 1
ATOM 897 N N . ASP A 1 118 ? -1.439 1.865 -25.595 1.00 78.81 118 ASP A N 1
ATOM 898 C CA . ASP A 1 118 ? -0.183 1.109 -25.741 1.00 78.81 118 ASP A CA 1
ATOM 899 C C . ASP A 1 118 ? 0.546 0.939 -24.397 1.00 78.81 118 ASP A C 1
ATOM 901 O O . ASP A 1 118 ? 1.757 0.706 -24.319 1.00 78.81 118 ASP A O 1
ATOM 905 N N . ARG A 1 119 ? -0.196 1.097 -23.298 1.00 84.81 119 ARG A N 1
ATOM 906 C CA . ARG A 1 119 ? 0.343 1.142 -21.938 1.00 84.81 119 ARG A CA 1
ATOM 907 C C . ARG A 1 119 ? 1.179 -0.086 -21.600 1.00 84.81 119 ARG A C 1
ATOM 909 O O . ARG A 1 119 ? 2.272 0.066 -21.064 1.00 84.81 119 ARG A O 1
ATOM 916 N N . VAL A 1 120 ? 0.694 -1.271 -21.965 1.00 88.62 120 VAL A N 1
ATOM 917 C CA . VAL A 1 120 ? 1.395 -2.543 -21.745 1.00 88.62 120 VAL A CA 1
ATOM 918 C C . VAL A 1 120 ? 2.776 -2.506 -22.394 1.00 88.62 120 VAL A C 1
ATOM 920 O O . VAL A 1 120 ? 3.771 -2.701 -21.709 1.00 88.62 120 VAL A O 1
ATOM 923 N N . ALA A 1 121 ? 2.864 -2.132 -23.673 1.00 87.19 121 ALA A N 1
ATOM 924 C CA . ALA A 1 121 ? 4.138 -2.057 -24.383 1.00 87.19 121 ALA A CA 1
ATOM 925 C C . ALA A 1 121 ? 5.105 -1.030 -23.762 1.00 87.19 121 ALA A C 1
ATOM 927 O O . ALA A 1 121 ? 6.314 -1.264 -23.729 1.00 87.19 121 ALA A O 1
ATOM 928 N N . LEU A 1 122 ? 4.602 0.101 -23.248 1.00 88.56 122 LEU A N 1
ATOM 929 C CA . LEU A 1 122 ? 5.428 1.069 -22.512 1.00 88.56 122 LEU A CA 1
ATOM 930 C C . LEU A 1 122 ? 5.974 0.484 -21.210 1.00 88.56 122 LEU A C 1
ATOM 932 O O . LEU A 1 122 ? 7.168 0.614 -20.955 1.00 88.56 122 LEU A O 1
ATOM 936 N N . VAL A 1 123 ? 5.120 -0.155 -20.410 1.00 91.88 123 VAL A N 1
ATOM 937 C CA . VAL A 1 123 ? 5.519 -0.772 -19.138 1.00 91.88 123 VAL A CA 1
ATOM 938 C C . VAL A 1 123 ? 6.518 -1.904 -19.378 1.00 91.88 123 VAL A C 1
ATOM 940 O O . VAL A 1 123 ? 7.541 -1.952 -18.702 1.00 91.88 123 VAL A O 1
ATOM 943 N N . THR A 1 124 ? 6.283 -2.767 -20.371 1.00 92.62 124 THR A N 1
ATOM 944 C CA . THR A 1 124 ? 7.187 -3.875 -20.718 1.00 92.62 124 THR A CA 1
ATOM 945 C C . THR A 1 124 ? 8.564 -3.372 -21.144 1.00 92.62 124 THR A C 1
ATOM 947 O O . THR A 1 124 ? 9.571 -3.880 -20.656 1.00 92.62 124 THR A O 1
ATOM 950 N N . ARG A 1 125 ? 8.633 -2.338 -21.995 1.00 91.12 125 ARG A N 1
ATOM 951 C CA . ARG A 1 125 ? 9.914 -1.719 -22.377 1.00 91.12 125 ARG A CA 1
ATOM 952 C C . ARG A 1 125 ? 10.608 -1.071 -21.185 1.00 91.12 125 ARG A C 1
ATOM 954 O O . ARG A 1 125 ? 11.770 -1.352 -20.934 1.00 91.12 125 ARG A O 1
ATOM 961 N N . ALA A 1 126 ? 9.883 -0.282 -20.391 1.00 93.88 126 ALA A N 1
ATOM 962 C CA . ALA A 1 126 ? 10.434 0.320 -19.178 1.00 93.88 126 ALA A CA 1
ATOM 963 C C . ALA A 1 126 ? 10.991 -0.735 -18.208 1.00 93.88 126 ALA A C 1
ATOM 965 O O . ALA A 1 126 ? 12.031 -0.522 -17.594 1.00 93.88 126 ALA A O 1
ATOM 966 N N . PHE A 1 127 ? 10.329 -1.887 -18.087 1.00 96.00 127 PHE A N 1
ATOM 967 C CA . PHE A 1 127 ? 10.810 -3.007 -17.284 1.00 96.00 127 PHE A CA 1
ATOM 968 C C . PHE A 1 127 ? 12.089 -3.637 -17.850 1.00 96.00 127 PHE A C 1
ATOM 970 O O . PHE A 1 127 ? 12.978 -4.000 -17.078 1.00 96.00 127 PHE A O 1
ATOM 977 N N . ALA A 1 128 ? 12.219 -3.761 -19.171 1.00 95.56 128 ALA A N 1
ATOM 978 C CA . ALA A 1 128 ? 13.437 -4.268 -19.801 1.00 95.56 128 ALA A CA 1
ATOM 979 C C . ALA A 1 128 ? 14.613 -3.284 -19.641 1.00 95.56 128 ALA A C 1
ATOM 981 O O . ALA A 1 128 ? 15.701 -3.675 -19.207 1.00 95.56 128 ALA A O 1
ATOM 982 N N . ASP A 1 129 ? 14.362 -2.001 -19.885 1.00 95.56 129 ASP A N 1
ATOM 983 C CA . ASP A 1 129 ? 15.413 -1.003 -20.086 1.00 95.56 129 ASP A CA 1
ATOM 984 C C . ASP A 1 129 ? 15.861 -0.321 -18.779 1.00 95.56 129 ASP A C 1
ATOM 986 O O . ASP A 1 129 ? 17.023 0.062 -18.648 1.00 95.56 129 ASP A O 1
ATOM 990 N N . ASP A 1 130 ? 14.982 -0.194 -17.776 1.00 96.69 130 ASP A N 1
ATOM 991 C CA . ASP A 1 130 ? 15.278 0.512 -16.522 1.00 96.69 130 ASP A CA 1
ATOM 992 C C . ASP A 1 130 ? 15.399 -0.452 -15.331 1.00 96.69 130 ASP A C 1
ATOM 994 O O . ASP A 1 130 ? 14.434 -1.059 -14.855 1.00 96.69 130 ASP A O 1
ATOM 998 N N . ALA A 1 131 ? 16.618 -0.569 -14.797 1.00 96.44 131 ALA A N 1
ATOM 999 C CA . ALA A 1 131 ? 16.911 -1.475 -13.693 1.00 96.44 131 ALA A CA 1
ATOM 1000 C C . ALA A 1 131 ? 16.232 -1.074 -12.370 1.00 96.44 131 ALA A C 1
ATOM 1002 O O . ALA A 1 131 ? 15.895 -1.949 -11.571 1.00 96.44 131 ALA A O 1
ATOM 1003 N N . ALA A 1 132 ? 16.031 0.220 -12.103 1.00 94.44 132 ALA A N 1
ATOM 1004 C CA . ALA A 1 132 ? 15.366 0.682 -10.885 1.00 94.44 132 ALA A CA 1
ATOM 1005 C C . ALA A 1 132 ? 13.862 0.395 -10.932 1.00 94.44 132 ALA A C 1
ATOM 1007 O O . ALA A 1 132 ? 13.307 -0.118 -9.955 1.00 94.44 132 ALA A O 1
ATOM 1008 N N . PHE A 1 133 ? 13.222 0.658 -12.070 1.00 95.75 133 PHE A N 1
ATOM 1009 C CA . PHE A 1 133 ? 11.827 0.310 -12.313 1.00 95.75 133 PHE A CA 1
ATOM 1010 C C . PHE A 1 133 ? 11.622 -1.204 -12.237 1.00 95.75 133 PHE A C 1
ATOM 1012 O O . PHE A 1 133 ? 10.790 -1.672 -11.459 1.00 95.75 133 PHE A O 1
ATOM 1019 N N . ARG A 1 134 ? 12.464 -1.988 -12.924 1.00 96.44 134 ARG A N 1
ATOM 1020 C CA . ARG A 1 134 ? 12.441 -3.455 -12.855 1.00 96.44 134 ARG A CA 1
ATOM 1021 C C . ARG A 1 134 ? 12.547 -3.978 -11.430 1.00 96.44 134 ARG A C 1
ATOM 1023 O O . ARG A 1 134 ? 11.754 -4.831 -11.034 1.00 96.44 134 ARG A O 1
ATOM 1030 N N . ARG A 1 135 ? 13.496 -3.462 -10.638 1.00 94.94 135 ARG A N 1
ATOM 1031 C CA . ARG A 1 135 ? 13.656 -3.849 -9.226 1.00 94.94 135 ARG A CA 1
ATOM 1032 C C . ARG A 1 135 ? 12.412 -3.537 -8.399 1.00 94.94 135 ARG A C 1
ATOM 1034 O O . ARG A 1 135 ? 12.054 -4.354 -7.559 1.00 94.94 135 ARG A O 1
ATOM 1041 N N . ARG A 1 136 ? 11.764 -2.389 -8.624 1.00 93.06 136 ARG A N 1
ATOM 1042 C CA . ARG A 1 136 ? 10.531 -2.004 -7.920 1.00 93.06 136 ARG A CA 1
ATOM 1043 C C . ARG A 1 136 ? 9.397 -2.981 -8.222 1.00 93.06 136 ARG A C 1
ATOM 1045 O O . ARG A 1 136 ? 8.895 -3.603 -7.297 1.00 93.06 136 ARG A O 1
ATOM 1052 N N . ILE A 1 137 ? 9.079 -3.183 -9.501 1.00 94.88 137 ILE A N 1
ATOM 1053 C CA . ILE A 1 137 ? 7.978 -4.067 -9.913 1.00 94.88 137 ILE A CA 1
ATOM 1054 C C . ILE A 1 137 ? 8.239 -5.513 -9.488 1.00 94.88 137 ILE A C 1
ATOM 1056 O O . ILE A 1 137 ? 7.360 -6.174 -8.946 1.00 94.88 137 ILE A O 1
ATOM 1060 N N . THR A 1 138 ? 9.472 -5.995 -9.658 1.00 95.56 138 THR A N 1
ATOM 1061 C CA . THR A 1 138 ? 9.850 -7.346 -9.217 1.00 95.56 138 THR A CA 1
ATOM 1062 C C . THR A 1 138 ? 9.685 -7.510 -7.707 1.00 95.56 138 THR A C 1
ATOM 1064 O O . THR A 1 138 ? 9.286 -8.577 -7.251 1.00 95.56 138 THR A O 1
ATOM 1067 N N . ARG A 1 139 ? 9.993 -6.474 -6.918 1.00 92.56 139 ARG A N 1
ATOM 1068 C CA . ARG A 1 139 ? 9.801 -6.504 -5.466 1.00 92.56 139 ARG A CA 1
ATOM 1069 C C . ARG A 1 139 ? 8.320 -6.598 -5.108 1.00 92.56 139 ARG A C 1
ATOM 1071 O O . ARG A 1 139 ? 7.972 -7.480 -4.337 1.00 92.56 139 ARG A O 1
ATOM 1078 N N . ASP A 1 140 ? 7.471 -5.759 -5.698 1.00 93.81 140 ASP A N 1
ATOM 1079 C CA . ASP A 1 140 ? 6.029 -5.770 -5.415 1.00 93.81 140 ASP A CA 1
ATOM 1080 C C . ASP A 1 140 ? 5.406 -7.140 -5.735 1.00 93.81 140 ASP A C 1
ATOM 1082 O O . ASP A 1 140 ? 4.679 -7.703 -4.921 1.00 93.81 140 ASP A O 1
ATOM 1086 N N . LEU A 1 141 ? 5.765 -7.731 -6.882 1.00 94.06 141 LEU A N 1
ATOM 1087 C CA . LEU A 1 141 ? 5.298 -9.068 -7.265 1.00 94.06 141 LEU A CA 1
ATOM 1088 C C . LEU A 1 141 ? 5.803 -10.163 -6.316 1.00 94.06 141 LEU A C 1
ATOM 1090 O O . LEU A 1 141 ? 5.057 -11.083 -5.989 1.00 94.06 141 LEU A O 1
ATOM 1094 N N . ARG A 1 142 ? 7.056 -10.074 -5.856 1.00 93.00 142 ARG A N 1
ATOM 1095 C CA . ARG A 1 142 ? 7.611 -11.032 -4.888 1.00 93.00 142 ARG A CA 1
ATOM 1096 C C . ARG A 1 142 ? 6.899 -10.972 -3.543 1.00 93.00 142 ARG A C 1
ATOM 1098 O O . ARG A 1 142 ? 6.676 -12.027 -2.966 1.00 93.00 142 ARG A O 1
ATOM 1105 N N . GLU A 1 143 ? 6.533 -9.785 -3.064 1.00 90.31 143 GLU A N 1
ATOM 1106 C CA . GLU A 1 143 ? 5.780 -9.640 -1.812 1.00 90.31 143 GLU A CA 1
ATOM 1107 C C . GLU A 1 143 ? 4.405 -10.309 -1.903 1.00 90.31 143 GLU A C 1
ATOM 1109 O O . GLU A 1 143 ? 4.022 -11.026 -0.983 1.00 90.31 143 GLU A O 1
ATOM 1114 N N . ILE A 1 144 ? 3.701 -10.144 -3.029 1.00 93.12 144 ILE A N 1
ATOM 1115 C CA . ILE A 1 144 ? 2.418 -10.823 -3.270 1.00 93.12 144 ILE A CA 1
ATOM 1116 C C . ILE A 1 144 ? 2.614 -12.341 -3.258 1.00 93.12 144 ILE A C 1
ATOM 1118 O O . ILE A 1 144 ? 1.914 -13.060 -2.550 1.00 93.12 144 ILE A O 1
ATOM 1122 N N . VAL A 1 145 ? 3.603 -12.850 -3.999 1.00 93.56 145 VAL A N 1
ATOM 1123 C CA . VAL A 1 145 ? 3.865 -14.296 -4.044 1.00 93.56 145 VAL A CA 1
ATOM 1124 C C . VAL A 1 145 ? 4.213 -14.840 -2.658 1.00 93.56 145 VAL A C 1
ATOM 1126 O O . VAL A 1 145 ? 3.657 -15.852 -2.245 1.00 93.56 145 VAL A O 1
ATOM 1129 N N . ALA A 1 146 ? 5.103 -14.167 -1.929 1.00 90.88 146 ALA A N 1
ATOM 1130 C CA . ALA A 1 146 ? 5.602 -14.637 -0.642 1.00 90.88 146 ALA A CA 1
ATOM 1131 C C . ALA A 1 146 ? 4.549 -14.596 0.475 1.00 90.88 146 ALA A C 1
ATOM 1133 O O . ALA A 1 146 ? 4.612 -15.418 1.384 1.00 90.88 146 ALA A O 1
ATOM 1134 N N . ARG A 1 147 ? 3.616 -13.636 0.437 1.00 89.31 147 ARG A N 1
ATOM 1135 C CA . ARG A 1 147 ? 2.667 -13.396 1.537 1.00 89.31 147 ARG A CA 1
ATOM 1136 C C . ARG A 1 147 ? 1.247 -13.862 1.253 1.00 89.31 147 ARG A C 1
ATOM 1138 O O . ARG A 1 147 ? 0.546 -14.190 2.202 1.00 89.31 147 ARG A O 1
ATOM 1145 N N . ASP A 1 148 ? 0.839 -13.878 -0.014 1.00 90.25 148 ASP A N 1
ATOM 1146 C CA . ASP A 1 148 ? -0.567 -14.061 -0.395 1.00 90.25 148 ASP A CA 1
ATOM 1147 C C . ASP A 1 148 ? -0.815 -15.334 -1.207 1.00 90.25 148 ASP A C 1
ATOM 1149 O O . ASP A 1 148 ? -1.935 -15.837 -1.224 1.00 90.25 148 ASP A O 1
ATOM 1153 N N . LEU A 1 149 ? 0.210 -15.857 -1.891 1.00 88.31 149 LEU A N 1
ATOM 1154 C CA . LEU A 1 149 ? 0.082 -17.025 -2.775 1.00 88.31 149 LEU A CA 1
ATOM 1155 C C . LEU A 1 149 ? 0.913 -18.233 -2.324 1.00 88.31 149 LEU A C 1
ATOM 1157 O O . LEU A 1 149 ? 0.737 -19.326 -2.863 1.00 88.31 149 LEU A O 1
ATOM 1161 N N . ALA A 1 150 ? 1.830 -18.055 -1.371 1.00 79.31 150 ALA A N 1
ATOM 1162 C CA . ALA A 1 150 ? 2.609 -19.154 -0.822 1.00 79.31 150 ALA A CA 1
ATOM 1163 C C . ALA A 1 150 ? 1.696 -20.101 -0.017 1.00 79.31 150 ALA A C 1
ATOM 1165 O O . ALA A 1 150 ? 0.823 -19.630 0.716 1.00 79.31 150 ALA A O 1
ATOM 1166 N N . PRO A 1 151 ? 1.877 -21.431 -0.129 1.00 76.12 151 PRO A N 1
ATOM 1167 C CA . PRO A 1 151 ? 1.107 -22.377 0.668 1.00 76.12 151 PRO A CA 1
ATOM 1168 C C . PRO A 1 151 ? 1.364 -22.142 2.167 1.00 76.12 151 PRO A C 1
ATOM 1170 O O . PRO A 1 151 ? 2.495 -21.812 2.541 1.00 76.12 151 PRO A O 1
ATOM 1173 N N . PRO A 1 152 ? 0.351 -22.318 3.037 1.00 71.12 152 PRO A N 1
ATOM 1174 C CA . PRO A 1 152 ? 0.539 -22.158 4.471 1.00 71.12 152 PRO A CA 1
ATOM 1175 C C . PRO A 1 152 ? 1.592 -23.152 4.971 1.00 71.12 152 PRO A C 1
ATOM 1177 O O . PRO A 1 152 ? 1.535 -24.344 4.659 1.00 71.12 152 PRO A O 1
ATOM 1180 N N . THR A 1 153 ? 2.556 -22.667 5.753 1.00 69.75 153 THR A N 1
ATOM 1181 C CA . THR A 1 153 ? 3.518 -23.531 6.446 1.00 69.75 153 THR A CA 1
ATOM 1182 C C . THR A 1 153 ? 2.743 -24.513 7.333 1.00 69.75 153 THR A C 1
ATOM 1184 O O . THR A 1 153 ? 1.872 -24.062 8.084 1.00 69.75 153 THR A O 1
ATOM 1187 N N . PRO A 1 154 ? 3.015 -25.833 7.283 1.00 68.12 154 PRO A N 1
ATOM 1188 C CA . PRO A 1 154 ? 2.313 -26.790 8.130 1.00 68.12 154 PRO A CA 1
ATOM 1189 C C . PRO A 1 154 ? 2.519 -26.431 9.606 1.00 68.12 154 PRO A C 1
ATOM 1191 O O . PRO A 1 154 ? 3.650 -26.265 10.065 1.00 68.12 154 PRO A O 1
ATOM 1194 N N . THR A 1 155 ? 1.422 -26.289 10.351 1.00 73.69 155 THR A N 1
ATOM 1195 C CA . THR A 1 155 ? 1.466 -26.105 11.806 1.00 73.69 155 THR A CA 1
ATOM 1196 C C . THR A 1 155 ? 2.032 -27.379 12.443 1.00 73.69 155 THR A C 1
ATOM 1198 O O . THR A 1 155 ? 1.566 -28.466 12.093 1.00 73.69 155 THR A O 1
ATOM 1201 N N . PRO A 1 156 ? 3.019 -27.301 13.357 1.00 73.00 156 PRO A N 1
ATOM 1202 C CA . PRO A 1 156 ? 3.494 -28.489 14.055 1.00 73.00 156 PRO A CA 1
ATOM 1203 C C . PRO A 1 156 ? 2.339 -29.115 14.846 1.00 73.00 156 PRO A C 1
ATOM 1205 O O . PRO A 1 156 ? 1.672 -28.436 15.627 1.00 73.00 156 PRO A O 1
ATOM 1208 N N . THR A 1 157 ? 2.091 -30.408 14.631 1.00 78.38 157 THR A N 1
ATOM 1209 C CA . THR A 1 157 ? 1.098 -31.178 15.389 1.00 78.38 157 THR A CA 1
ATOM 1210 C C . THR A 1 157 ? 1.459 -31.136 16.878 1.00 78.38 157 THR A C 1
ATOM 1212 O O . THR A 1 157 ? 2.611 -31.430 17.210 1.00 78.38 157 THR A O 1
ATOM 1215 N N . PRO A 1 158 ? 0.529 -30.793 17.792 1.00 79.50 158 PRO A N 1
ATOM 1216 C CA . PRO A 1 158 ? 0.813 -30.848 19.220 1.00 79.50 158 PRO A CA 1
ATOM 1217 C C . PRO A 1 158 ? 1.171 -32.284 19.621 1.00 79.50 158 PRO A C 1
ATOM 1219 O O . PRO A 1 158 ? 0.437 -33.226 19.319 1.00 79.50 158 PRO A O 1
ATOM 1222 N N . THR A 1 159 ? 2.310 -32.455 20.293 1.00 82.00 159 THR A N 1
ATOM 1223 C CA . THR A 1 159 ? 2.726 -33.745 20.854 1.00 82.00 159 THR A CA 1
ATOM 1224 C C . THR A 1 159 ? 1.679 -34.214 21.873 1.00 82.00 159 THR A C 1
ATOM 1226 O O . THR A 1 159 ? 1.331 -33.427 22.759 1.00 82.00 159 THR A O 1
ATOM 1229 N N . PRO A 1 160 ? 1.167 -35.460 21.795 1.00 79.81 160 PRO A N 1
ATOM 1230 C CA . PRO A 1 160 ? 0.211 -35.960 22.776 1.00 79.81 160 PRO A CA 1
ATOM 1231 C C . PRO A 1 160 ? 0.827 -35.931 24.179 1.00 79.81 160 PRO A C 1
ATOM 1233 O O . PRO A 1 160 ? 1.936 -36.420 24.399 1.00 79.81 160 PRO A O 1
ATOM 1236 N N . THR A 1 161 ? 0.109 -35.340 25.134 1.00 81.62 161 THR A N 1
ATOM 1237 C CA . THR A 1 161 ? 0.492 -35.350 26.550 1.00 81.62 161 THR A CA 1
ATOM 1238 C C . THR A 1 161 ? 0.367 -36.778 27.096 1.00 81.62 161 THR A C 1
ATOM 1240 O O . THR A 1 161 ? -0.668 -37.408 26.862 1.00 81.62 161 THR A O 1
ATOM 1243 N N . PRO A 1 162 ? 1.372 -37.319 27.814 1.00 82.81 162 PRO A N 1
ATOM 1244 C CA . PRO A 1 162 ? 1.266 -38.649 28.407 1.00 82.81 162 PRO A CA 1
ATOM 1245 C C . PRO A 1 162 ? 0.101 -38.706 29.406 1.00 82.81 162 PRO A C 1
ATOM 1247 O O . PRO A 1 162 ? -0.041 -37.834 30.263 1.00 82.81 162 PRO A O 1
ATOM 1250 N N . THR A 1 163 ? -0.743 -39.732 29.286 1.00 81.56 163 THR A N 1
ATOM 1251 C CA . THR A 1 163 ? -1.868 -39.982 30.196 1.00 81.56 163 THR A CA 1
ATOM 1252 C C . THR A 1 163 ? -1.347 -40.373 31.586 1.00 81.56 163 THR A C 1
ATOM 1254 O O . THR A 1 163 ? -0.477 -41.242 31.667 1.00 81.56 163 THR A O 1
ATOM 1257 N N . PRO A 1 164 ? -1.854 -39.781 32.685 1.00 80.44 164 PRO A N 1
ATOM 1258 C CA . PRO A 1 164 ? -1.474 -40.204 34.030 1.00 80.44 164 PRO A CA 1
ATOM 1259 C C . PRO A 1 164 ? -1.968 -41.632 34.311 1.00 80.44 164 PRO A C 1
ATOM 1261 O O . PRO A 1 164 ? -3.135 -41.953 34.088 1.00 80.44 164 PRO A O 1
ATOM 1264 N N . THR A 1 165 ? -1.073 -42.490 34.804 1.00 82.12 165 THR A N 1
ATOM 1265 C CA . THR A 1 165 ? -1.378 -43.863 35.236 1.00 82.12 165 THR A CA 1
ATOM 1266 C C . THR A 1 165 ? -2.385 -43.849 36.396 1.00 82.12 165 THR A C 1
ATOM 1268 O O . THR A 1 165 ? -2.176 -43.092 37.347 1.00 82.12 165 THR A O 1
ATOM 1271 N N . PRO A 1 166 ? -3.455 -44.669 36.374 1.00 76.94 166 PRO A N 1
ATOM 1272 C CA . PRO A 1 166 ? -4.401 -44.734 37.483 1.00 76.94 166 PRO A CA 1
ATOM 1273 C C . PRO A 1 166 ? -3.731 -45.286 38.751 1.00 76.94 166 PRO A C 1
ATOM 1275 O O . PRO A 1 166 ? -3.113 -46.351 38.733 1.00 76.94 166 PRO A O 1
ATOM 1278 N N . THR A 1 167 ? -3.873 -44.557 39.858 1.00 77.25 167 THR A N 1
ATOM 1279 C CA . THR A 1 167 ? -3.449 -44.980 41.200 1.00 77.25 167 THR A CA 1
ATOM 1280 C C . THR A 1 167 ? -4.320 -46.151 41.678 1.00 77.25 167 THR A C 1
ATOM 1282 O O . THR A 1 167 ? -5.546 -46.049 41.585 1.00 77.25 167 THR A O 1
ATOM 1285 N N . PRO A 1 168 ? -3.746 -47.249 42.209 1.00 77.25 168 PRO A N 1
ATOM 1286 C CA . PRO A 1 168 ? -4.536 -48.358 42.737 1.00 77.25 168 PRO A CA 1
ATOM 1287 C C . PRO A 1 168 ? -5.377 -47.912 43.943 1.00 77.25 168 PRO A C 1
ATOM 1289 O O . PRO A 1 168 ? -4.879 -47.260 44.862 1.00 77.25 168 PRO A O 1
ATOM 1292 N N . THR A 1 169 ? -6.665 -48.260 43.930 1.00 74.25 169 THR A N 1
ATOM 1293 C CA . THR A 1 169 ? -7.610 -48.007 45.025 1.00 74.25 169 THR A CA 1
ATOM 1294 C C . THR A 1 169 ? -7.262 -48.880 46.238 1.00 74.25 169 THR A C 1
ATOM 1296 O O . THR A 1 169 ? -7.102 -50.089 46.066 1.00 74.25 169 THR A O 1
ATOM 1299 N N . PRO A 1 170 ? -7.157 -48.324 47.461 1.00 72.69 170 PRO A N 1
ATOM 1300 C CA . PRO A 1 170 ? -6.954 -49.128 48.659 1.00 72.69 170 PRO A CA 1
ATOM 1301 C C . PRO A 1 170 ? -8.215 -49.946 48.974 1.00 72.69 170 PRO A C 1
ATOM 1303 O O . PRO A 1 170 ? -9.307 -49.402 49.144 1.00 72.69 170 PRO A O 1
ATOM 1306 N N . THR A 1 171 ? -8.055 -51.266 49.050 1.00 69.38 171 THR A N 1
ATOM 1307 C CA . THR A 1 171 ? -9.074 -52.202 49.536 1.00 69.38 171 THR A CA 1
ATOM 1308 C C . THR A 1 171 ? -9.271 -51.982 51.034 1.00 69.38 171 THR A C 1
ATOM 1310 O O . THR A 1 171 ? -8.351 -52.205 51.817 1.00 69.38 171 THR A O 1
ATOM 1313 N N . HIS A 1 172 ? -10.460 -51.538 51.445 1.00 64.62 172 HIS A N 1
ATOM 1314 C CA . HIS A 1 172 ? -10.825 -51.482 52.858 1.00 64.62 172 HIS A CA 1
ATOM 1315 C C . HIS A 1 172 ? -11.164 -52.887 53.362 1.00 64.62 172 HIS A C 1
ATOM 1317 O O . HIS A 1 172 ? -12.175 -53.471 52.974 1.00 64.62 172 HIS A O 1
ATOM 1323 N N . GLU A 1 173 ? -10.310 -53.411 54.236 1.00 55.25 173 GLU A N 1
ATOM 1324 C CA . GLU A 1 173 ? -10.581 -54.588 55.053 1.00 55.25 173 GLU A CA 1
ATOM 1325 C C . GLU A 1 173 ? -11.475 -54.152 56.225 1.00 55.25 173 GLU A C 1
ATOM 1327 O O . GLU A 1 173 ? -11.107 -53.299 57.036 1.00 55.25 173 GLU A O 1
ATOM 1332 N N . ALA A 1 174 ? -12.706 -54.659 56.248 1.00 59.72 174 ALA A N 1
ATOM 1333 C CA . ALA A 1 174 ? -13.656 -54.417 57.320 1.00 59.72 174 ALA A CA 1
ATOM 1334 C C . ALA A 1 174 ? -13.374 -55.393 58.468 1.00 59.72 174 ALA A C 1
ATOM 1336 O O . ALA A 1 174 ? -13.619 -56.587 58.318 1.00 59.72 174 ALA A O 1
ATOM 1337 N N . THR A 1 175 ? -12.940 -54.874 59.618 1.00 50.56 175 THR A N 1
ATOM 1338 C CA . THR A 1 175 ? -12.889 -55.647 60.867 1.00 50.56 175 THR A CA 1
ATOM 1339 C C . THR A 1 175 ? -13.627 -54.901 61.972 1.00 50.56 175 THR A C 1
ATOM 1341 O O . THR A 1 175 ? -13.120 -53.972 62.590 1.00 50.56 175 THR A O 1
ATOM 1344 N N . GLU A 1 176 ? -14.884 -55.314 62.108 1.00 45.22 176 GLU A N 1
ATOM 1345 C CA . GLU A 1 176 ? -15.552 -55.718 63.345 1.00 45.22 176 GLU A CA 1
ATOM 1346 C C . GLU A 1 176 ? -15.513 -54.781 64.568 1.00 45.22 176 GLU A C 1
ATOM 1348 O O . GLU A 1 176 ? -14.513 -54.591 65.256 1.00 45.22 176 GLU A O 1
ATOM 1353 N N . ALA A 1 177 ? -16.697 -54.253 64.881 1.00 53.88 177 ALA A N 1
ATOM 1354 C CA . ALA A 1 177 ? -17.006 -53.556 66.116 1.00 53.88 177 ALA A CA 1
ATOM 1355 C C . ALA A 1 177 ? -16.988 -54.509 67.323 1.00 53.88 177 ALA A C 1
ATOM 1357 O O . ALA A 1 177 ? -17.554 -55.597 67.278 1.00 53.88 177 ALA A O 1
ATOM 1358 N N . THR A 1 178 ? -16.447 -54.044 68.450 1.00 47.97 178 THR A N 1
ATOM 1359 C CA . THR A 1 178 ? -16.781 -54.565 69.785 1.00 47.97 178 THR A CA 1
ATOM 1360 C C . THR A 1 178 ? -17.094 -53.380 70.711 1.00 47.97 178 THR A C 1
ATOM 1362 O O . THR A 1 178 ? -16.285 -52.454 70.784 1.00 47.97 178 THR A O 1
ATOM 1365 N N . PRO A 1 179 ? -18.246 -53.353 71.408 1.00 68.25 179 PRO A N 1
ATOM 1366 C CA . PRO A 1 179 ? -18.610 -52.271 72.319 1.00 68.25 179 PRO A CA 1
ATOM 1367 C C . PRO A 1 179 ? -18.203 -52.609 73.763 1.00 68.25 179 PRO A C 1
ATOM 1369 O O . PRO A 1 179 ? -18.466 -53.719 74.215 1.00 68.25 179 PRO A O 1
ATOM 1372 N N . SER A 1 180 ? -17.636 -51.661 74.525 1.00 47.47 180 SER A N 1
ATOM 1373 C CA . SER A 1 180 ? -17.740 -51.678 75.999 1.00 47.47 180 SER A CA 1
ATOM 1374 C C . SER A 1 180 ? -17.300 -50.365 76.673 1.00 47.47 180 SER A C 1
ATOM 1376 O O . SER A 1 180 ? -16.122 -50.046 76.755 1.00 47.47 180 SER A O 1
ATOM 1378 N N . HIS A 1 181 ? -18.305 -49.607 77.117 1.00 50.41 181 HIS A N 1
ATOM 1379 C CA . HIS A 1 181 ? -18.533 -49.053 78.464 1.00 50.41 181 HIS A CA 1
ATOM 1380 C C . HIS A 1 181 ? -17.421 -48.387 79.323 1.00 50.41 181 HIS A C 1
ATOM 1382 O O . HIS A 1 181 ? -16.466 -49.047 79.722 1.00 50.41 181 HIS A O 1
ATOM 1388 N N . LYS A 1 182 ? -17.737 -47.147 79.777 1.00 42.00 182 LYS A N 1
ATOM 1389 C CA . LYS A 1 182 ? -17.618 -46.491 81.127 1.00 42.00 182 LYS A CA 1
ATOM 1390 C C . LYS A 1 182 ? -17.055 -45.061 80.976 1.00 42.00 182 LYS A C 1
ATOM 1392 O O . LYS A 1 182 ? -16.002 -44.905 80.381 1.00 42.00 182 LYS A O 1
ATOM 1397 N N . ILE A 1 183 ? -17.808 -43.976 81.213 1.00 48.31 183 ILE A N 1
ATOM 1398 C CA . ILE A 1 183 ? -18.173 -43.340 82.505 1.00 48.31 183 ILE A CA 1
ATOM 1399 C C . ILE A 1 183 ? -17.040 -43.415 83.541 1.00 48.31 183 ILE A C 1
ATOM 1401 O O . ILE A 1 183 ? -16.934 -44.424 84.233 1.00 48.31 183 ILE A O 1
ATOM 1405 N N . ASP A 1 184 ? -16.177 -42.395 83.570 1.00 53.56 184 ASP A N 1
ATOM 1406 C CA . ASP A 1 184 ? -16.124 -41.331 84.596 1.00 53.56 184 ASP A CA 1
ATOM 1407 C C . ASP A 1 184 ? -15.365 -40.109 84.038 1.00 53.56 184 ASP A C 1
ATOM 1409 O O . ASP A 1 184 ? -14.410 -40.321 83.252 1.00 53.56 184 ASP A O 1
#

Secondary structure (DSSP, 8-state):
-----S-S------SS-----HHHHHHHHHHHHS-HHHHHHHHHHHHHHHHHHHHHHHHHTT--HHHHS-HHHHHHHHHHHHHHHHHHHHHHHHHHT--HHHHHHHHHHHGGGGGTSSHHHHHHHHHHH-HHHHHHHHHHHHHHIIIIISPPPPPPPPPPPPPPPPPPPP--------------

Radius of gyration: 32.34 Å; chains: 1; bounding box: 36×94×115 Å

Sequence (184 aa):
MVRADGPAVRLLDFQTPRYAPPAQDVEMLLCTCAGHALLAERGDELRDRYYASLRARLSGAGLRAEALLPREAFAASCAEYAPLGRLAAAVFHSNNLLPQAALRASLARHGRRHLVRDRVALVTRAFADDAAFRRRITRDLREIVARDLAPPTPTPTPTPTPTPTPTPTPTHEATEATPSHKID

pLDDT: mean 85.24, std 13.74, range [42.0, 97.62]

InterPro domains:
  IPR004119 Ecdysteroid kinase-like [PF02958] (8-58)
  IPR011009 Protein kinase-like domain superfamily [SSF56112] (1-69)

Organism: NCBI:txid2509291

Foldseek 3Di:
DDPPPDPPDDDDDPPPDDDDPPLQVQLQCCLQPPDPVCCVVCVVVSLVVSLVVVQVVQVVVVHGCCVVANPVNSVVSNVVNNLVNLVSNLVCLLQPVQDPVLVVVCCVVPNPPCSPDVSVVSSVVSLVPPPVSVVSNVVSVVCSCVPPVDDDDDDPDDDDDDDDDDDDDDDDDDDDDDDDDDDD

=== Feature glossary ===
Key to the feature types in this record:

pLDDT. pLDDT is the predicted lDDT-Cα score: AlphaFold's confidence that the local environment of each residue (all inter-atomic distances within 15 Å) is correctly placed. It is a per-residue number between 0 and 100, with higher meaning more reliable.

Radius of gyration, Cα contacts, bounding box. The geometric summary reports three shape descriptors. Rg (radius of gyration) measures how spread out the Cα atoms are about their centre of mass; compact globular proteins have small Rg, elongated or unfolded ones large. Cα contacts (<8 Å, |i−j|>4) count long-range residue pairs in spatial proximity — high for tightly packed folds, near zero for rods or random coil. The bounding-box extents give the protein's footprint along x, y, z in Å.

Backbone torsions (φ/ψ). Backbone dihedral angles. Every residue except chain termini has a φ (preceding-C → N → Cα → C) and a ψ (N → Cα → C → next-N). They are reported in degrees following the IUPAC sign convention. Secondary structure is essentially a statement about which (φ, ψ) basin each residue occupies.

Contact-map, Ramachandran, and PAE plots. Plot images: a contact map (which residues are close in 3D, as an N×N binary image), a Ramachandran scatter (backbone torsion angles, revealing secondary-structure composition at a glance), and — for AlphaFold structures — a PAE heatmap (pairwise prediction confidence).

Predicted aligned error. Predicted Aligned Error (PAE) is an AlphaFold confidence matrix: entry (i, j) is the expected error in the position of residue j, in ångströms, when the prediction is superimposed on the true structure at residue i. Low PAE within a block of residues means that block is internally rigid and well-predicted; high PAE between two blocks means their relative placement is uncertain even if each block individually is confident.

Secondary structure (3-state, P-SEA). Three-state secondary structure (P-SEA) collapses the eight DSSP classes into helix (a), strand (b), and coil (c). P-SEA assigns these from Cα geometry alone — distances and angles — without requiring backbone oxygens, so it works on any Cα trace.

Solvent-accessible surface area. Solvent-accessible surface area (SASA) is the area in Å² traced out by the centre of a 1.4 Å probe sphere (a water molecule) rolled over the protein's van der Waals surface (Shrake–Rupley / Lee–Richards construction). Buried residues have near-zero SASA; fully exposed residues can exceed 200 Å². The total SASA scales roughly with the number of surface residues.

Foldseek 3Di. The Foldseek 3Di string encodes local tertiary geometry as a 20-letter alphabet — one character per residue — derived from the relative positions of nearby Cα atoms. Unlike the amino-acid sequence, 3Di is a direct function of the 3D structure, so two proteins with the same fold have similar 3Di strings even at low sequence identity.

B-factor. For experimental (PDB) structures, the B-factor (temperature factor) quantifies the positional spread of each atom in the crystal — a combination of thermal vibration and static disorder — in units of Å². High B-factors mark flexible loops or poorly resolved regions; low B-factors mark the rigid, well-ordered core.

mmCIF coordinates. The mmCIF block holds the 3D Cartesian coordinates of each backbone atom (N, Cα, C, O) in ångströms. mmCIF is the PDB's canonical archive format — a tagged-loop text representation of the atomic model.

InterPro / GO / CATH / organism. Functional annotations link the protein to curated databases. InterPro entries identify conserved domains and families by matching the sequence against member-database signatures (Pfam, PROSITE, CDD, …). Gene Ontology (GO) terms describe molecular function, biological process, and cellular component in a controlled vocabulary. CATH places 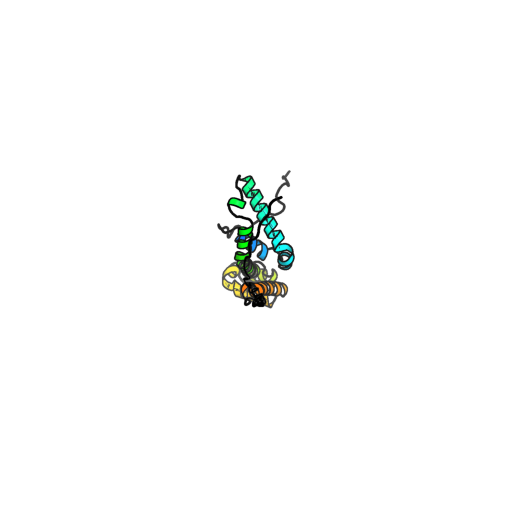the structure in a hierarchical fold classification (Class/Architecture/Topology/Homologous-superfamily). The organism is the source species.

Rendered structure images. Structure images are PyMOL renders from six orthogonal camera directions. Cartoon representation draws helices as coils and strands as arrows; sticks shows the backbone as bonds; surface shows the solvent-excluded envelope. Rainbow coloring maps sequence position to hue (blue→red, N→C); chain coloring assigns a distinct color per polypeptide.

Sequence. This is the polypeptide sequence — one letter per residue, N-terminus first. Length ranges from a few dozen residues for small domains to over a thousand for large multi-domain proteins.

Secondary structure (8-state, DSSP). The SS8 string is DSSP's per-residue secondary-structure call. α-helix (H) means an i→i+4 H-bond ladder; β-strand (E) means the residue participates in a β-sheet; 3₁₀ (G) and π (I) are tighter and wider helices; T/S are turns/bends; '-' is loop.

Nearest PDB structures. Structural nearest neighbors (via Foldseek easy-search vs the PDB). Reported per hit: target PDB id, E-value, and alignment TM-score. A TM-score above ~0.5 is the conventional threshold for 'same fold'.